Protein AF-0000000066203183 (afdb_homodimer)

Sequence (314 aa):
MSENEQAAKAEAPIFHVVKLYLKDLSFESPNAPESFSVESEPKAEFNLDTKATQKDDDHYEVSLEVNVKVASGDGKILFMAEVSYGGLFMVKNVPSEHIPMVLGIDCPNILFPYVRQVISSVVLEGGYKPMVLDPINFAALFHHAQQQKAAQQGEKAMSENEQAAKAEAPIFHVVKLYLKDLSFESPNAPESFSVESEPKAEFNLDTKATQKDDDHYEVSLEVNVKVASGDGKILFMAEVSYGGLFMVKNVPSEHIPMVLGIDCPNILFPYVRQVISSVVLEGGYKPMVLDPINFAALFHHAQQQKAAQQGEKA

Structure (mmCIF, N/CA/C/O backbone):
data_AF-0000000066203183-model_v1
#
loop_
_entity.id
_entity.type
_entity.pdbx_description
1 polymer 'Protein-export protein SecB'
#
loop_
_atom_site.group_PDB
_atom_site.id
_atom_site.type_symbol
_atom_site.label_atom_id
_atom_site.label_alt_id
_atom_site.label_comp_id
_atom_site.label_asym_id
_atom_site.label_entity_id
_atom_site.label_seq_id
_atom_site.pdbx_PDB_ins_code
_atom_site.Cartn_x
_atom_site.Cartn_y
_atom_site.Cartn_z
_atom_site.occupancy
_atom_site.B_iso_or_equiv
_atom_site.auth_seq_id
_atom_site.auth_comp_id
_atom_site.auth_asym_id
_atom_site.auth_atom_id
_atom_site.pdbx_PDB_model_num
ATOM 1 N N . MET A 1 1 ? 12.18 -66.188 -16.812 1 33.44 1 MET A N 1
ATOM 2 C CA . MET A 1 1 ? 12.445 -64.938 -17.438 1 33.44 1 MET A CA 1
ATOM 3 C C . MET A 1 1 ? 11.367 -63.906 -17.062 1 33.44 1 MET A C 1
ATOM 5 O O . MET A 1 1 ? 10.547 -63.531 -17.906 1 33.44 1 MET A O 1
ATOM 9 N N . SER A 1 2 ? 10.633 -63.969 -15.922 1 39.12 2 SER A N 1
ATOM 10 C CA . SER A 1 2 ? 9.617 -63.094 -15.328 1 39.12 2 SER A CA 1
ATOM 11 C C . SER A 1 2 ? 10.047 -61.656 -15.32 1 39.12 2 SER A C 1
ATOM 13 O O . SER A 1 2 ? 11.078 -61.312 -14.734 1 39.12 2 SER A O 1
ATOM 15 N N . GLU A 1 3 ? 10.055 -60.906 -16.484 1 37.88 3 GLU A N 1
ATOM 16 C CA . GLU A 1 3 ? 10.219 -59.469 -16.703 1 37.88 3 GLU A CA 1
ATOM 17 C C . GLU A 1 3 ? 9.531 -58.656 -15.594 1 37.88 3 GLU A C 1
ATOM 19 O O . GLU A 1 3 ? 8.312 -58.75 -15.422 1 37.88 3 GLU A O 1
ATOM 24 N N . ASN A 1 4 ? 10.156 -58.594 -14.336 1 39.03 4 ASN A N 1
ATOM 25 C CA . ASN A 1 4 ? 9.883 -57.594 -13.289 1 39.03 4 ASN A CA 1
ATOM 26 C C . ASN A 1 4 ? 9.422 -56.281 -13.883 1 39.03 4 ASN A C 1
ATOM 28 O O . ASN A 1 4 ? 10.195 -55.562 -14.539 1 39.03 4 ASN A O 1
ATOM 32 N N . GLU A 1 5 ? 8.227 -56.156 -14.531 1 40.47 5 GLU A N 1
ATOM 33 C CA . GLU A 1 5 ? 7.559 -54.875 -14.812 1 40.47 5 GLU A CA 1
ATOM 34 C C . GLU A 1 5 ? 7.891 -53.844 -13.75 1 40.47 5 GLU A C 1
ATOM 36 O O . GLU A 1 5 ? 7.355 -53.875 -12.641 1 40.47 5 GLU A O 1
ATOM 41 N N . GLN A 1 6 ? 9.156 -53.625 -13.359 1 42.44 6 GLN A N 1
ATOM 42 C CA . GLN A 1 6 ? 9.531 -52.406 -12.648 1 42.44 6 GLN A CA 1
ATOM 43 C C . GLN A 1 6 ? 8.609 -51.25 -13.008 1 42.44 6 GLN A C 1
ATOM 45 O O . GLN A 1 6 ? 8.766 -50.594 -14.047 1 42.44 6 GLN A O 1
ATOM 50 N N . ALA A 1 7 ? 7.355 -51.406 -12.906 1 44.78 7 ALA A N 1
ATOM 51 C CA . ALA A 1 7 ? 6.434 -50.281 -12.953 1 44.78 7 ALA A CA 1
ATOM 52 C C . ALA A 1 7 ? 7.113 -49 -12.477 1 44.78 7 ALA A C 1
ATOM 54 O O . ALA A 1 7 ? 7.605 -48.938 -11.352 1 44.78 7 ALA A O 1
ATOM 55 N N . ALA A 1 8 ? 7.809 -48.25 -13.133 1 48.69 8 ALA A N 1
ATOM 56 C CA . ALA A 1 8 ? 8.281 -46.906 -12.867 1 48.69 8 ALA A CA 1
ATOM 57 C C . ALA A 1 8 ? 7.371 -46.188 -11.859 1 48.69 8 ALA A C 1
ATOM 59 O O . ALA A 1 8 ? 6.211 -45.906 -12.164 1 48.69 8 ALA A O 1
ATOM 60 N N . LYS A 1 9 ? 7.258 -46.438 -10.602 1 51.28 9 LYS A N 1
ATOM 61 C CA . LYS A 1 9 ? 6.496 -45.844 -9.516 1 51.28 9 LYS A CA 1
ATOM 62 C C . LYS A 1 9 ? 6.336 -44.344 -9.719 1 51.28 9 LYS A C 1
ATOM 64 O O . LYS A 1 9 ? 7.316 -43.594 -9.688 1 51.28 9 LYS A O 1
ATOM 69 N N . ALA A 1 10 ? 5.387 -43.906 -10.422 1 63.28 10 ALA A N 1
ATOM 70 C CA . ALA A 1 10 ? 5.07 -42.5 -10.664 1 63.28 10 ALA A CA 1
ATOM 71 C C . ALA A 1 10 ? 5.215 -41.688 -9.391 1 63.28 10 ALA A C 1
ATOM 73 O O . ALA A 1 10 ? 4.668 -42.031 -8.344 1 63.28 10 ALA A O 1
ATOM 74 N N . GLU A 1 11 ? 6.391 -41.031 -9.125 1 81.25 11 GLU A N 1
ATOM 75 C CA . GLU A 1 11 ? 6.582 -40.156 -7.965 1 81.25 11 GLU A CA 1
ATOM 76 C C . GLU A 1 11 ? 5.359 -39.281 -7.73 1 81.25 11 GLU A C 1
ATOM 78 O O . GLU A 1 11 ? 4.691 -38.875 -8.688 1 81.25 11 GLU A O 1
ATOM 83 N N . ALA A 1 12 ? 4.84 -39.281 -6.551 1 91.19 12 ALA A N 1
ATOM 84 C CA . ALA A 1 12 ? 3.693 -38.469 -6.137 1 91.19 12 ALA A CA 1
ATOM 85 C C . ALA A 1 12 ? 3.895 -37 -6.488 1 91.19 12 ALA A C 1
ATOM 87 O O . ALA A 1 12 ? 5 -36.469 -6.355 1 91.19 12 ALA A O 1
ATOM 88 N N . PRO A 1 13 ? 2.842 -36.438 -7.098 1 94.12 13 PRO A N 1
ATOM 89 C CA . PRO A 1 13 ? 2.936 -35 -7.395 1 94.12 13 PRO A CA 1
ATOM 90 C C . PRO A 1 13 ? 3.285 -34.156 -6.164 1 94.12 13 PRO A C 1
ATOM 92 O O . PRO A 1 13 ? 2.842 -34.469 -5.059 1 94.12 13 PRO A O 1
ATOM 95 N N . ILE A 1 14 ? 4.172 -33.219 -6.383 1 95.88 14 ILE A N 1
ATOM 96 C CA . ILE A 1 14 ? 4.582 -32.312 -5.324 1 95.88 14 ILE A CA 1
ATOM 97 C C . ILE A 1 14 ? 4.184 -30.875 -5.691 1 95.88 14 ILE A C 1
ATOM 99 O O . ILE A 1 14 ? 4.449 -30.406 -6.805 1 95.88 14 ILE A O 1
ATOM 103 N N . PHE A 1 15 ? 3.447 -30.203 -4.82 1 97.38 15 PHE A N 1
ATOM 104 C CA . PHE A 1 15 ? 3.068 -28.797 -4.93 1 97.38 15 PHE A CA 1
ATOM 105 C C . PHE A 1 15 ? 3.381 -28.062 -3.639 1 97.38 15 PHE A C 1
ATOM 107 O O . PHE A 1 15 ? 2.793 -28.344 -2.592 1 97.38 15 PHE A O 1
ATOM 114 N N . HIS A 1 16 ? 4.355 -27.125 -3.721 1 97.56 16 HIS A N 1
ATOM 115 C CA . HIS A 1 16 ? 4.82 -26.438 -2.527 1 97.56 16 HIS A CA 1
ATOM 116 C C . HIS A 1 16 ? 4.938 -24.938 -2.775 1 97.56 16 HIS A C 1
ATOM 118 O O . HIS A 1 16 ? 5.426 -24.516 -3.826 1 97.56 16 HIS A O 1
ATOM 124 N N . VAL A 1 17 ? 4.453 -24.141 -1.796 1 98.44 17 VAL A N 1
ATOM 125 C CA . VAL A 1 17 ? 4.664 -22.688 -1.827 1 98.44 17 VAL A CA 1
ATOM 126 C C . VAL A 1 17 ? 6.07 -22.359 -1.335 1 98.44 17 VAL A C 1
ATOM 128 O O . VAL A 1 17 ? 6.406 -22.625 -0.177 1 98.44 17 VAL A O 1
ATOM 131 N N . VAL A 1 18 ? 6.844 -21.828 -2.162 1 97.88 18 VAL A N 1
ATOM 132 C CA . VAL A 1 18 ? 8.219 -21.5 -1.809 1 97.88 18 VAL A CA 1
ATOM 133 C C . VAL A 1 18 ? 8.266 -20.141 -1.104 1 97.88 18 VAL A C 1
ATOM 135 O O . VAL A 1 18 ? 8.906 -20 -0.061 1 97.88 18 VAL A O 1
ATOM 138 N N . LYS A 1 19 ? 7.598 -19.172 -1.704 1 98 19 LYS A N 1
ATOM 139 C CA . LYS A 1 19 ? 7.57 -17.844 -1.128 1 98 19 LYS A CA 1
ATOM 140 C C . LYS A 1 19 ? 6.379 -17.047 -1.647 1 98 19 LYS A C 1
ATOM 142 O O . LYS A 1 19 ? 5.973 -17.203 -2.803 1 98 19 LYS A O 1
ATOM 147 N N . LEU A 1 20 ? 5.773 -16.281 -0.826 1 98.69 20 LEU A N 1
ATOM 148 C CA . LEU A 1 20 ? 4.723 -15.328 -1.168 1 98.69 20 LEU A CA 1
ATOM 149 C C . LEU A 1 20 ? 5.176 -13.906 -0.877 1 98.69 20 LEU A C 1
ATOM 151 O O . LEU A 1 20 ? 5.836 -13.648 0.132 1 98.69 20 LEU A O 1
ATOM 155 N N . TYR A 1 21 ? 4.859 -12.961 -1.81 1 98.69 21 TYR A N 1
ATOM 156 C CA . TYR A 1 21 ? 5.352 -11.609 -1.598 1 98.69 21 TYR A CA 1
ATOM 157 C C . TYR A 1 21 ? 4.555 -10.602 -2.416 1 98.69 21 TYR A C 1
ATOM 159 O O . TYR A 1 21 ? 4.027 -10.938 -3.479 1 98.69 21 TYR A O 1
ATOM 167 N N . LEU A 1 22 ? 4.477 -9.398 -1.902 1 98.81 22 LEU A N 1
ATOM 168 C CA . LEU A 1 22 ? 3.902 -8.258 -2.605 1 98.81 22 LEU A CA 1
ATOM 169 C C . LEU A 1 22 ? 4.859 -7.734 -3.672 1 98.81 22 LEU A C 1
ATOM 171 O O . LEU A 1 22 ? 6.012 -7.414 -3.371 1 98.81 22 LEU A O 1
ATOM 175 N N . LYS A 1 23 ? 4.422 -7.668 -4.902 1 98.56 23 LYS A N 1
ATOM 176 C CA . LYS A 1 23 ? 5.277 -7.215 -6 1 98.56 23 LYS A CA 1
ATOM 177 C C . LYS A 1 23 ? 5.031 -5.742 -6.312 1 98.56 23 LYS A C 1
ATOM 179 O O . LYS A 1 23 ? 5.945 -5.031 -6.734 1 98.56 23 LYS A O 1
ATOM 184 N N . ASP A 1 24 ? 3.787 -5.328 -6.238 1 98.75 24 ASP A N 1
ATOM 185 C CA . ASP A 1 24 ? 3.348 -3.977 -6.574 1 98.75 24 ASP A CA 1
ATOM 186 C C . ASP A 1 24 ? 2.096 -3.596 -5.785 1 98.75 24 ASP A C 1
ATOM 188 O O . ASP A 1 24 ? 1.185 -4.41 -5.625 1 98.75 24 ASP A O 1
ATOM 192 N N . LEU A 1 25 ? 2.043 -2.414 -5.277 1 98.88 25 LEU A N 1
ATOM 193 C CA . LEU A 1 25 ? 0.88 -1.879 -4.578 1 98.88 25 LEU A CA 1
ATOM 194 C C . LEU A 1 25 ? 0.706 -0.393 -4.875 1 98.88 25 LEU A C 1
ATOM 196 O O . LEU A 1 25 ? 1.666 0.376 -4.801 1 98.88 25 LEU A O 1
ATOM 200 N N . SER A 1 26 ? -0.428 -0.049 -5.297 1 98.81 26 SER A N 1
ATOM 201 C CA . SER A 1 26 ? -0.788 1.352 -5.492 1 98.81 26 SER A CA 1
ATOM 202 C C . SER A 1 26 ? -2.139 1.669 -4.855 1 98.81 26 SER A C 1
ATOM 204 O O . SER A 1 26 ? -3.121 0.961 -5.086 1 98.81 26 SER A O 1
ATOM 206 N N . PHE A 1 27 ? -2.244 2.629 -4.062 1 98.88 27 PHE A N 1
ATOM 207 C CA . PHE A 1 27 ? -3.473 3.193 -3.514 1 98.88 27 PHE A CA 1
ATOM 208 C C . PHE A 1 27 ? -3.51 4.703 -3.711 1 98.88 27 PHE A C 1
ATOM 210 O O . PHE A 1 27 ? -2.518 5.391 -3.465 1 98.88 27 PHE A O 1
ATOM 217 N N . GLU A 1 28 ? -4.594 5.16 -4.141 1 98.75 28 GLU A N 1
ATOM 218 C CA . GLU A 1 28 ? -4.777 6.594 -4.336 1 98.75 28 GLU A CA 1
ATOM 219 C C . GLU A 1 28 ? -6.172 7.039 -3.908 1 98.75 28 GLU A C 1
ATOM 221 O O . GLU A 1 28 ? -7.172 6.434 -4.301 1 98.75 28 GLU A O 1
ATOM 226 N N . SER A 1 29 ? -6.25 7.98 -3.107 1 97.94 29 SER A N 1
ATOM 227 C CA . SER A 1 29 ? -7.473 8.703 -2.77 1 97.94 29 SER A CA 1
ATOM 228 C C . SER A 1 29 ? -7.363 10.18 -3.156 1 97.94 29 SER A C 1
ATOM 230 O O . SER A 1 29 ? -7.203 11.039 -2.291 1 97.94 29 SER A O 1
ATOM 232 N N . PRO A 1 30 ? -7.559 10.453 -4.367 1 97.06 30 PRO A N 1
ATOM 233 C CA . PRO A 1 30 ? -7.219 11.766 -4.922 1 97.06 30 PRO A CA 1
ATOM 234 C C . PRO A 1 30 ? -8.086 12.891 -4.355 1 97.06 30 PRO A C 1
ATOM 236 O O . PRO A 1 30 ? -7.695 14.055 -4.398 1 97.06 30 PRO A O 1
ATOM 239 N N . ASN A 1 31 ? -9.227 12.602 -3.812 1 95.88 31 ASN A N 1
ATOM 240 C CA . ASN A 1 31 ? -10.164 13.633 -3.375 1 95.88 31 ASN A CA 1
ATOM 241 C C . ASN A 1 31 ? -10.305 13.656 -1.855 1 95.88 31 ASN A C 1
ATOM 243 O O . ASN A 1 31 ? -11.25 14.242 -1.324 1 95.88 31 ASN A O 1
ATOM 247 N N . ALA A 1 32 ? -9.5 12.891 -1.224 1 95.62 32 ALA A N 1
ATOM 248 C CA . ALA A 1 32 ? -9.492 12.969 0.235 1 95.62 32 ALA A CA 1
ATOM 249 C C . ALA A 1 32 ? -8.953 14.312 0.708 1 95.62 32 ALA A C 1
ATOM 251 O O . ALA A 1 32 ? -8.016 14.859 0.112 1 95.62 32 ALA A O 1
ATOM 252 N N . PRO A 1 33 ? -9.453 14.992 1.697 1 95.69 33 PRO A N 1
ATOM 253 C CA . PRO A 1 33 ? -10.461 14.484 2.629 1 95.69 33 PRO A CA 1
ATOM 254 C C . PRO A 1 33 ? -11.891 14.805 2.189 1 95.69 33 PRO A C 1
ATOM 256 O O . PRO A 1 33 ? -12.852 14.391 2.846 1 95.69 33 PRO A O 1
ATOM 259 N N . GLU A 1 34 ? -12.07 15.477 1.084 1 93.25 34 GLU A N 1
ATOM 260 C CA . GLU A 1 34 ? -13.406 15.852 0.63 1 93.25 34 GLU A CA 1
ATOM 261 C C . GLU A 1 34 ? -14.242 14.617 0.302 1 93.25 34 GLU A C 1
ATOM 263 O O . GLU A 1 34 ? -15.469 14.641 0.427 1 93.25 34 GLU A O 1
ATOM 268 N N . SER A 1 35 ? -13.648 13.555 -0.038 1 93.5 35 SER A N 1
ATOM 269 C CA . SER A 1 35 ? -14.32 12.336 -0.47 1 93.5 35 SER A CA 1
ATOM 270 C C . SER A 1 35 ? -14.977 11.625 0.706 1 93.5 35 SER A C 1
ATOM 272 O O . SER A 1 35 ? -15.797 10.719 0.512 1 93.5 35 SER A O 1
ATOM 274 N N . PHE A 1 36 ? -14.664 11.977 1.902 1 92.56 36 PHE A N 1
ATOM 275 C CA . PHE A 1 36 ? -15.219 11.305 3.072 1 92.56 36 PHE A CA 1
ATOM 276 C C . PHE A 1 36 ? -16.656 11.742 3.312 1 92.56 36 PHE A C 1
ATOM 278 O O . PHE A 1 36 ? -17.391 11.094 4.051 1 92.56 36 PHE A O 1
ATOM 285 N N . SER A 1 37 ? -17.078 12.836 2.822 1 84.5 37 SER A N 1
ATOM 286 C CA . SER A 1 37 ? -18.406 13.383 3.047 1 84.5 37 SER A CA 1
ATOM 287 C C . SER A 1 37 ? -19.359 13.016 1.907 1 84.5 37 SER A C 1
ATOM 289 O O . SER A 1 37 ? -20.453 13.555 1.81 1 84.5 37 SER A O 1
ATOM 291 N N . VAL A 1 38 ? -19.031 12.148 1.03 1 72.94 38 VAL A N 1
ATOM 292 C CA . VAL A 1 38 ? -19.875 11.836 -0.121 1 72.94 38 VAL A CA 1
ATOM 293 C C . VAL A 1 38 ? -21.047 10.961 0.319 1 72.94 38 VAL A C 1
ATOM 295 O O . VAL A 1 38 ? -20.859 10 1.068 1 72.94 38 VAL A O 1
ATOM 298 N N . GLU A 1 39 ? -22.188 11.359 -0.062 1 70.75 39 GLU A N 1
ATOM 299 C CA . GLU A 1 39 ? -23.438 10.781 0.411 1 70.75 39 GLU A CA 1
ATOM 300 C C . GLU A 1 39 ? -23.969 9.734 -0.565 1 70.75 39 GLU A C 1
ATOM 302 O O . GLU A 1 39 ? -24.828 8.922 -0.21 1 70.75 39 GLU A O 1
ATOM 307 N N . SER A 1 40 ? -23.438 9.695 -1.703 1 77.5 40 SER A N 1
ATOM 308 C CA . SER A 1 40 ? -24.016 8.766 -2.672 1 77.5 40 SER A CA 1
ATOM 309 C C . SER A 1 40 ? -23.391 7.379 -2.549 1 77.5 40 SER A C 1
ATOM 311 O O . SER A 1 40 ? -22.281 7.234 -2.051 1 77.5 40 SER A O 1
ATOM 313 N N . GLU A 1 41 ? -24.172 6.449 -2.871 1 85.94 41 GLU A N 1
ATOM 314 C CA . GLU A 1 41 ? -23.688 5.074 -2.834 1 85.94 41 GLU A CA 1
ATOM 315 C C . GLU A 1 41 ? -22.531 4.867 -3.807 1 85.94 41 GLU A C 1
ATOM 317 O O . GLU A 1 41 ? -22.672 5.121 -5.004 1 85.94 41 GLU A O 1
ATOM 322 N N . PRO A 1 42 ? -21.453 4.504 -3.402 1 89.69 42 PRO A N 1
ATOM 323 C CA . PRO A 1 42 ? -20.297 4.344 -4.289 1 89.69 42 PRO A CA 1
ATOM 324 C C . PRO A 1 42 ? -20.438 3.141 -5.219 1 89.69 42 PRO A C 1
ATOM 326 O O . PRO A 1 42 ? -21.188 2.205 -4.922 1 89.69 42 PRO A O 1
ATOM 329 N N . LYS A 1 43 ? -19.859 3.262 -6.352 1 93.25 43 LYS A N 1
ATOM 330 C CA . LYS A 1 43 ? -19.75 2.178 -7.324 1 93.25 43 LYS A CA 1
ATOM 331 C C . LYS A 1 43 ? -18.297 1.687 -7.438 1 93.25 43 LYS A C 1
ATOM 333 O O . LYS A 1 43 ? -17.375 2.49 -7.535 1 93.25 43 LYS A O 1
ATOM 338 N N . ALA A 1 44 ? -18.203 0.379 -7.453 1 94.81 44 ALA A N 1
ATOM 339 C CA . ALA A 1 44 ? -16.875 -0.214 -7.527 1 94.81 44 ALA A CA 1
ATOM 340 C C . ALA A 1 44 ? -16.656 -0.902 -8.867 1 94.81 44 ALA A C 1
ATOM 342 O O . ALA A 1 44 ? -17.562 -1.555 -9.398 1 94.81 44 ALA A O 1
ATOM 343 N N . GLU A 1 45 ? -15.508 -0.643 -9.469 1 96.69 45 GLU A N 1
ATOM 344 C CA . GLU A 1 45 ? -15.008 -1.389 -10.617 1 96.69 45 GLU A CA 1
ATOM 345 C C . GLU A 1 45 ? -13.859 -2.309 -10.219 1 96.69 45 GLU A C 1
ATOM 347 O O . GLU A 1 45 ? -12.977 -1.911 -9.461 1 96.69 45 GLU A O 1
ATOM 352 N N . PHE A 1 46 ? -13.945 -3.52 -10.781 1 96.5 46 PHE A N 1
ATOM 353 C CA . PHE A 1 46 ? -12.977 -4.539 -10.391 1 96.5 46 PHE A CA 1
ATOM 354 C C . PHE A 1 46 ? -12.391 -5.23 -11.609 1 96.5 46 PHE A C 1
ATOM 356 O O . PHE A 1 46 ? -13.117 -5.539 -12.562 1 96.5 46 PHE A O 1
ATOM 363 N N . ASN A 1 47 ? -11.086 -5.336 -11.625 1 97.62 47 ASN A N 1
ATOM 364 C CA . ASN A 1 47 ? -10.383 -6.105 -12.648 1 97.62 47 ASN A CA 1
ATOM 365 C C . ASN A 1 47 ? -9.359 -7.055 -12.031 1 97.62 47 ASN A C 1
ATOM 367 O O . ASN A 1 47 ? -8.75 -6.738 -11.016 1 97.62 47 ASN A O 1
ATOM 371 N N . LEU A 1 48 ? -9.164 -8.164 -12.672 1 97 48 LEU A N 1
ATOM 372 C CA . LEU A 1 48 ? -8.242 -9.195 -12.203 1 97 48 LEU A CA 1
ATOM 373 C C . LEU A 1 48 ? -7.438 -9.773 -13.367 1 97 48 LEU A C 1
ATOM 375 O O . LEU A 1 48 ? -7.969 -9.953 -14.461 1 97 48 LEU A O 1
ATOM 379 N N . ASP A 1 49 ? -6.242 -10.07 -13.086 1 96.88 49 ASP A N 1
ATOM 380 C CA . ASP A 1 49 ? -5.359 -10.703 -14.062 1 96.88 49 ASP A CA 1
ATOM 381 C C . ASP A 1 49 ? -4.379 -11.656 -13.367 1 96.88 49 ASP A C 1
ATOM 383 O O . ASP A 1 49 ? -3.961 -11.406 -12.234 1 96.88 49 ASP A O 1
ATOM 387 N N . THR A 1 50 ? -4.059 -12.703 -14.016 1 97.31 50 THR A N 1
ATOM 388 C CA . THR A 1 50 ? -3.094 -13.672 -13.508 1 97.31 50 THR A CA 1
ATOM 389 C C . THR A 1 50 ? -1.969 -13.898 -14.516 1 97.31 50 THR A C 1
ATOM 391 O O . THR A 1 50 ? -2.217 -13.992 -15.719 1 97.31 50 THR A O 1
ATOM 394 N N . LYS A 1 51 ? -0.789 -13.938 -14.016 1 97.38 51 LYS A N 1
ATOM 395 C CA . LYS A 1 51 ? 0.38 -14.211 -14.852 1 97.38 51 LYS A CA 1
ATOM 396 C C . LYS A 1 51 ? 1.227 -15.336 -14.258 1 97.38 51 LYS A C 1
ATOM 398 O O . LYS A 1 51 ? 1.409 -15.406 -13.039 1 97.38 51 LYS A O 1
ATOM 403 N N . ALA A 1 52 ? 1.667 -16.172 -15.117 1 97.75 52 ALA A N 1
ATOM 404 C CA . ALA A 1 52 ? 2.541 -17.266 -14.703 1 97.75 52 ALA A CA 1
ATOM 405 C C . ALA A 1 52 ? 3.816 -17.297 -15.547 1 97.75 52 ALA A C 1
ATOM 407 O O . ALA A 1 52 ? 3.773 -17.078 -16.766 1 97.75 52 ALA A O 1
ATOM 408 N N . THR A 1 53 ? 4.91 -17.453 -14.859 1 97.38 53 THR A N 1
ATOM 409 C CA . THR A 1 53 ? 6.199 -17.562 -15.531 1 97.38 53 THR A CA 1
ATOM 410 C C . THR A 1 53 ? 7.012 -18.734 -14.984 1 97.38 53 THR A C 1
ATOM 412 O O . THR A 1 53 ? 7.152 -18.875 -13.766 1 97.38 53 THR A O 1
ATOM 415 N N . GLN A 1 54 ? 7.527 -19.5 -15.883 1 97.62 54 GLN A N 1
ATOM 416 C CA . GLN A 1 54 ? 8.398 -20.594 -15.453 1 97.62 54 GLN A CA 1
ATOM 417 C C . GLN A 1 54 ? 9.797 -20.078 -15.117 1 97.62 54 GLN A C 1
ATOM 419 O O . GLN A 1 54 ? 10.406 -19.359 -15.906 1 97.62 54 GLN A O 1
ATOM 424 N N . LYS A 1 55 ? 10.258 -20.406 -13.953 1 96.81 55 LYS A N 1
ATOM 425 C CA . LYS A 1 55 ? 11.578 -19.953 -13.508 1 96.81 55 LYS A CA 1
ATOM 426 C C . LYS A 1 55 ? 12.641 -21.031 -13.773 1 96.81 55 LYS A C 1
ATOM 428 O O . LYS A 1 55 ? 13.766 -20.703 -14.141 1 96.81 55 LYS A O 1
ATOM 433 N N . ASP A 1 56 ? 12.359 -22.25 -13.609 1 95.94 56 ASP A N 1
ATOM 434 C CA . ASP A 1 56 ? 13.172 -23.422 -13.945 1 95.94 56 ASP A CA 1
ATOM 435 C C . ASP A 1 56 ? 12.312 -24.672 -14.094 1 95.94 56 ASP A C 1
ATOM 437 O O . ASP A 1 56 ? 11.102 -24.578 -14.305 1 95.94 56 ASP A O 1
ATOM 441 N N . ASP A 1 57 ? 12.781 -25.859 -14.062 1 94.94 57 ASP A N 1
ATOM 442 C CA . ASP A 1 57 ? 12.055 -27.078 -14.414 1 94.94 57 ASP A CA 1
ATOM 443 C C . ASP A 1 57 ? 10.914 -27.328 -13.43 1 94.94 57 ASP A C 1
ATOM 445 O O . ASP A 1 57 ? 9.867 -27.844 -13.812 1 94.94 57 ASP A O 1
ATOM 449 N N . ASP A 1 58 ? 11.148 -26.875 -12.18 1 96.19 58 ASP A N 1
ATOM 450 C CA . ASP A 1 58 ? 10.172 -27.25 -11.164 1 96.19 58 ASP A CA 1
ATOM 451 C C . ASP A 1 58 ? 9.609 -26.016 -10.461 1 96.19 58 ASP A C 1
ATOM 453 O O . ASP A 1 58 ? 8.828 -26.141 -9.516 1 96.19 58 ASP A O 1
ATOM 457 N N . HIS A 1 59 ? 10.023 -24.828 -10.938 1 97.94 59 HIS A N 1
ATOM 458 C CA . HIS A 1 59 ? 9.602 -23.625 -10.227 1 97.94 59 HIS A CA 1
ATOM 459 C C . HIS A 1 59 ? 8.891 -22.656 -11.156 1 97.94 59 HIS A C 1
ATOM 461 O O . HIS A 1 59 ? 9.305 -22.469 -12.305 1 97.94 59 HIS A O 1
ATOM 467 N N . TYR A 1 60 ? 7.762 -22.141 -10.617 1 98.56 60 TYR A N 1
ATOM 468 C CA . TYR A 1 60 ? 6.949 -21.172 -11.336 1 98.56 60 TYR A CA 1
ATOM 469 C C . TYR A 1 60 ? 6.641 -19.969 -10.461 1 98.56 60 TYR A C 1
ATOM 471 O O . TYR A 1 60 ? 6.375 -20.109 -9.266 1 98.56 60 TYR A O 1
ATOM 479 N N . GLU A 1 61 ? 6.738 -18.812 -11.094 1 98.75 61 GLU A N 1
ATOM 480 C CA . GLU A 1 61 ? 6.168 -17.641 -10.438 1 98.75 61 GLU A CA 1
ATOM 481 C C . GLU A 1 61 ? 4.766 -17.344 -10.953 1 98.75 61 GLU A C 1
ATOM 483 O O . GLU A 1 61 ? 4.539 -17.312 -12.164 1 98.75 61 GLU A O 1
ATOM 488 N N . VAL A 1 62 ? 3.852 -17.203 -10.078 1 98.81 62 VAL A N 1
ATOM 489 C CA . VAL A 1 62 ? 2.492 -16.781 -10.398 1 98.81 62 VAL A CA 1
ATOM 490 C C . VAL A 1 62 ? 2.18 -15.469 -9.695 1 98.81 62 VAL A C 1
ATOM 492 O O . VAL A 1 62 ? 2.498 -15.297 -8.523 1 98.81 62 VAL A O 1
ATOM 495 N N . SER A 1 63 ? 1.691 -14.523 -10.398 1 98.81 63 SER A N 1
ATOM 496 C CA . SER A 1 63 ? 1.262 -13.258 -9.82 1 98.81 63 SER A CA 1
ATOM 497 C C . SER A 1 63 ? -0.223 -13.008 -10.07 1 98.81 63 SER A C 1
ATOM 499 O O . SER A 1 63 ? -0.731 -13.289 -11.156 1 98.81 63 SER A O 1
ATOM 501 N N . LEU A 1 64 ? -0.872 -12.648 -9.102 1 98.81 64 LEU A N 1
ATOM 502 C CA . LEU A 1 64 ? -2.268 -12.227 -9.164 1 98.81 64 LEU A CA 1
ATOM 503 C C . LEU A 1 64 ? -2.387 -10.711 -9.047 1 98.81 64 LEU A C 1
ATOM 505 O O . LEU A 1 64 ? -1.913 -10.117 -8.078 1 98.81 64 LEU A O 1
ATOM 509 N N . GLU A 1 65 ? -2.973 -10.109 -10.031 1 98.75 65 GLU A N 1
ATOM 510 C CA . GLU A 1 65 ? -3.131 -8.656 -10.07 1 98.75 65 GLU A CA 1
ATOM 511 C C . GLU A 1 65 ? -4.602 -8.258 -9.961 1 98.75 65 GLU A C 1
ATOM 513 O O . GLU A 1 65 ? -5.438 -8.727 -10.734 1 98.75 65 GLU A O 1
ATOM 518 N N . VAL A 1 66 ? -4.879 -7.43 -9.016 1 98.62 66 VAL A N 1
ATOM 519 C CA . VAL A 1 66 ? -6.246 -6.961 -8.805 1 98.62 66 VAL A CA 1
ATOM 520 C C . VAL A 1 66 ? -6.273 -5.434 -8.812 1 98.62 66 VAL A C 1
ATOM 522 O O . VAL A 1 66 ? -5.418 -4.789 -8.203 1 98.62 66 VAL A O 1
ATOM 525 N N . ASN A 1 67 ? -7.188 -4.898 -9.531 1 98.62 67 ASN A N 1
ATOM 526 C CA . ASN A 1 67 ? -7.422 -3.459 -9.578 1 98.62 67 ASN A CA 1
ATOM 527 C C . ASN A 1 67 ? -8.844 -3.109 -9.148 1 98.62 67 ASN A C 1
ATOM 529 O O . ASN A 1 67 ? -9.805 -3.707 -9.625 1 98.62 67 ASN A O 1
ATOM 533 N N . VAL A 1 68 ? -8.953 -2.188 -8.289 1 98.19 68 VAL A N 1
ATOM 534 C CA . VAL A 1 68 ? -10.25 -1.715 -7.805 1 98.19 68 VAL A CA 1
ATOM 535 C C . VAL A 1 68 ? -10.32 -0.195 -7.926 1 98.19 68 VAL A C 1
ATOM 537 O O . VAL A 1 68 ? -9.375 0.511 -7.57 1 98.19 68 VAL A O 1
ATOM 540 N N . LYS A 1 69 ? -11.352 0.229 -8.453 1 98 69 LYS A N 1
ATOM 541 C CA . LYS A 1 69 ? -11.656 1.655 -8.523 1 98 69 LYS A CA 1
ATOM 542 C C . LYS A 1 69 ? -13.047 1.947 -7.965 1 98 69 LYS A C 1
ATOM 544 O O . LYS A 1 69 ? -14.023 1.336 -8.391 1 98 69 LYS A O 1
ATOM 549 N N . VAL A 1 70 ? -13.148 2.795 -7.031 1 96.81 70 VAL A N 1
ATOM 550 C CA . VAL A 1 70 ? -14.43 3.133 -6.418 1 96.81 70 VAL A CA 1
ATOM 551 C C . VAL A 1 70 ? -14.727 4.617 -6.625 1 96.81 70 VAL A C 1
ATOM 553 O O . VAL A 1 70 ? -13.898 5.473 -6.32 1 96.81 70 VAL A O 1
ATOM 556 N N . ALA A 1 71 ? -15.875 4.855 -7.117 1 95.5 71 ALA A N 1
ATOM 557 C CA . ALA A 1 71 ? -16.312 6.227 -7.371 1 95.5 71 ALA A CA 1
ATOM 558 C C . ALA A 1 71 ? -17.688 6.48 -6.781 1 95.5 71 ALA A C 1
ATOM 560 O O . ALA A 1 71 ? -18.484 5.551 -6.621 1 95.5 71 ALA A O 1
ATOM 561 N N . SER A 1 72 ? -17.922 7.73 -6.438 1 92.88 72 SER A N 1
ATOM 562 C CA . SER A 1 72 ? -19.25 8.133 -5.98 1 92.88 72 SER A CA 1
ATOM 563 C C . SER A 1 72 ? -20.25 8.164 -7.137 1 92.88 72 SER A C 1
ATOM 565 O O . SER A 1 72 ? -19.859 8.016 -8.297 1 92.88 72 SER A O 1
ATOM 567 N N . GLY A 1 73 ? -21.516 8.328 -6.711 1 88.25 73 GLY A N 1
ATOM 568 C CA . GLY A 1 73 ? -22.578 8.383 -7.703 1 88.25 73 GLY A CA 1
ATOM 569 C C . GLY A 1 73 ? -22.391 9.5 -8.711 1 88.25 73 GLY A C 1
ATOM 570 O O . GLY A 1 73 ? -22.797 9.383 -9.867 1 88.25 73 GLY A O 1
ATOM 571 N N . ASP A 1 74 ? -21.703 10.586 -8.336 1 87.88 74 ASP A N 1
ATOM 572 C CA . ASP A 1 74 ? -21.484 11.742 -9.203 1 87.88 74 ASP A CA 1
ATOM 573 C C . ASP A 1 74 ? -20.203 11.609 -10 1 87.88 74 ASP A C 1
ATOM 575 O O . ASP A 1 74 ? -19.797 12.531 -10.711 1 87.88 74 ASP A O 1
ATOM 579 N N . GLY A 1 75 ? -19.484 10.469 -9.812 1 89.69 75 GLY A N 1
ATOM 580 C CA . GLY A 1 75 ? -18.328 10.156 -10.641 1 89.69 75 GLY A CA 1
ATOM 581 C C . GLY A 1 75 ? -17.016 10.539 -10 1 89.69 75 GLY A C 1
ATOM 582 O O . GLY A 1 75 ? -15.945 10.344 -10.594 1 89.69 75 GLY A O 1
ATOM 583 N N . LYS A 1 76 ? -17.078 11.062 -8.859 1 92.62 76 LYS A N 1
ATOM 584 C CA . LYS A 1 76 ? -15.844 11.406 -8.164 1 92.62 76 LYS A CA 1
ATOM 585 C C . LYS A 1 76 ? -15.156 10.164 -7.621 1 92.62 76 LYS A C 1
ATOM 587 O O . LYS A 1 76 ? -15.781 9.336 -6.961 1 92.62 76 LYS A O 1
ATOM 592 N N . ILE A 1 77 ? -13.914 10.109 -7.953 1 96.38 77 ILE A N 1
ATOM 593 C CA . ILE A 1 77 ? -13.164 8.945 -7.496 1 96.38 77 ILE A CA 1
ATOM 594 C C . ILE A 1 77 ? -12.93 9.039 -5.988 1 96.38 77 ILE A C 1
ATOM 596 O O . ILE A 1 77 ? -12.375 10.023 -5.504 1 96.38 77 ILE A O 1
ATOM 600 N N . LEU A 1 78 ? -13.406 8.055 -5.293 1 96.5 78 LEU A N 1
ATOM 601 C CA . LEU A 1 78 ? -13.094 7.969 -3.869 1 96.5 78 LEU A CA 1
ATOM 602 C C . LEU A 1 78 ? -11.688 7.426 -3.654 1 96.5 78 LEU A C 1
ATOM 604 O O . LEU A 1 78 ? -10.844 8.102 -3.057 1 96.5 78 LEU A O 1
ATOM 608 N N . PHE A 1 79 ? -11.398 6.246 -4.266 1 98 79 PHE A N 1
ATOM 609 C CA . PHE A 1 79 ? -10.055 5.688 -4.199 1 98 79 PHE A CA 1
ATOM 610 C C . PHE A 1 79 ? -9.836 4.676 -5.316 1 98 79 PHE A C 1
ATOM 612 O O . PHE A 1 79 ? -10.789 4.227 -5.953 1 98 79 PHE A O 1
ATOM 619 N N . MET A 1 80 ? -8.617 4.406 -5.562 1 98.56 80 MET A N 1
ATOM 620 C CA . MET A 1 80 ? -8.141 3.336 -6.434 1 98.56 80 MET A CA 1
ATOM 621 C C . MET A 1 80 ? -7.066 2.506 -5.742 1 98.56 80 MET A C 1
ATOM 623 O O . MET A 1 80 ? -6.191 3.055 -5.07 1 98.56 80 MET A O 1
ATOM 627 N N . ALA A 1 81 ? -7.145 1.233 -5.91 1 98.62 81 ALA A N 1
ATOM 628 C CA . ALA A 1 81 ? -6.148 0.319 -5.359 1 98.62 81 ALA A CA 1
ATOM 629 C C . ALA A 1 81 ? -5.742 -0.735 -6.387 1 98.62 81 ALA A C 1
ATOM 631 O O . ALA A 1 81 ? -6.598 -1.33 -7.047 1 98.62 81 ALA A O 1
ATOM 632 N N . GLU A 1 82 ? -4.5 -0.882 -6.555 1 98.81 82 GLU A N 1
ATOM 633 C CA . GLU A 1 82 ? -3.932 -1.915 -7.418 1 98.81 82 GLU A CA 1
ATOM 634 C C . GLU A 1 82 ? -2.893 -2.746 -6.668 1 98.81 82 GLU A C 1
ATOM 636 O O . GLU A 1 82 ? -1.937 -2.201 -6.113 1 98.81 82 GLU A O 1
ATOM 641 N N . VAL A 1 83 ? -3.096 -4.02 -6.688 1 98.81 83 VAL A N 1
ATOM 642 C CA . VAL A 1 83 ? -2.193 -4.922 -5.98 1 98.81 83 VAL A CA 1
ATOM 643 C C . VAL A 1 83 ? -1.736 -6.035 -6.918 1 98.81 83 VAL A C 1
ATOM 645 O O . VAL A 1 83 ? -2.551 -6.633 -7.629 1 98.81 83 VAL A O 1
ATOM 648 N N . SER A 1 84 ? -0.498 -6.258 -7.02 1 98.88 84 SER A N 1
ATOM 649 C CA . SER A 1 84 ? 0.092 -7.449 -7.617 1 98.88 84 SER A CA 1
ATOM 650 C C . SER A 1 84 ? 0.815 -8.289 -6.57 1 98.88 84 SER A C 1
ATOM 652 O O . SER A 1 84 ? 1.835 -7.867 -6.023 1 98.88 84 SER A O 1
ATOM 654 N N . TYR A 1 85 ? 0.278 -9.422 -6.293 1 98.88 85 TYR A N 1
ATOM 655 C CA . TYR A 1 85 ? 0.848 -10.344 -5.316 1 98.88 85 TYR A CA 1
ATOM 656 C C . TYR A 1 85 ? 1.402 -11.594 -6 1 98.88 85 TYR A C 1
ATOM 658 O O . TYR A 1 85 ? 0.727 -12.203 -6.828 1 98.88 85 TYR A O 1
ATOM 666 N N . GLY A 1 86 ? 2.623 -11.875 -5.656 1 98.75 86 GLY A N 1
ATOM 667 C CA . GLY A 1 86 ? 3.291 -12.984 -6.32 1 98.75 86 GLY A CA 1
ATOM 668 C C . GLY A 1 86 ? 3.604 -14.133 -5.387 1 98.75 86 GLY A C 1
ATOM 669 O O . GLY A 1 86 ? 3.568 -13.977 -4.164 1 98.75 86 GLY A O 1
ATOM 670 N N . GLY A 1 87 ? 3.867 -15.266 -6.047 1 98.75 87 GLY A N 1
ATOM 671 C CA . GLY A 1 87 ? 4.336 -16.469 -5.371 1 98.75 87 GLY A CA 1
ATOM 672 C C . GLY A 1 87 ? 5.277 -17.297 -6.223 1 98.75 87 GLY A C 1
ATOM 673 O O . GLY A 1 87 ? 5.109 -17.391 -7.441 1 98.75 87 GLY A O 1
ATOM 674 N N . LEU A 1 88 ? 6.242 -17.797 -5.539 1 98.44 88 LEU A N 1
ATOM 675 C CA . LEU A 1 88 ? 7.086 -18.828 -6.121 1 98.44 88 LEU A CA 1
ATOM 676 C C . LEU A 1 88 ? 6.621 -20.219 -5.68 1 98.44 88 LEU A C 1
ATOM 678 O O . LEU A 1 88 ? 6.508 -20.484 -4.484 1 98.44 88 LEU A O 1
ATOM 682 N N . PHE A 1 89 ? 6.332 -21.062 -6.707 1 98.75 89 PHE A N 1
ATOM 683 C CA . PHE A 1 89 ? 5.758 -22.375 -6.426 1 98.75 89 PHE A CA 1
ATOM 684 C C . PHE A 1 89 ? 6.633 -23.484 -7 1 98.75 89 PHE A C 1
ATOM 686 O O . PHE A 1 89 ? 7.148 -23.359 -8.117 1 98.75 89 PHE A O 1
ATOM 693 N N . MET A 1 90 ? 6.777 -24.5 -6.246 1 98.5 90 MET A N 1
ATOM 694 C CA . MET A 1 90 ? 7.398 -25.719 -6.742 1 98.5 90 MET A CA 1
ATOM 695 C C . MET A 1 90 ? 6.34 -26.719 -7.207 1 98.5 90 MET A C 1
ATOM 697 O O . MET A 1 90 ? 5.402 -27.031 -6.465 1 98.5 90 MET A O 1
ATOM 701 N N . VAL A 1 91 ? 6.453 -27.125 -8.438 1 97.69 91 VAL A N 1
ATOM 702 C CA . VAL A 1 91 ? 5.559 -28.125 -9.023 1 97.69 91 VAL A CA 1
ATOM 703 C C . VAL A 1 91 ? 6.375 -29.266 -9.625 1 97.69 91 VAL A C 1
ATOM 705 O O . VAL A 1 91 ? 7.039 -29.094 -10.648 1 97.69 91 VAL A O 1
ATOM 708 N N . LYS A 1 92 ? 6.238 -30.406 -9.055 1 95.69 92 LYS A N 1
ATOM 709 C CA . LYS A 1 92 ? 7.016 -31.562 -9.5 1 95.69 92 LYS A CA 1
ATOM 710 C C . LYS A 1 92 ? 6.113 -32.781 -9.742 1 95.69 92 LYS A C 1
ATOM 712 O O . LYS A 1 92 ? 5.094 -32.938 -9.07 1 95.69 92 LYS A O 1
ATOM 717 N N . ASN A 1 93 ? 6.566 -33.531 -10.688 1 95.25 93 ASN A N 1
ATOM 718 C CA . ASN A 1 93 ? 5.902 -34.812 -10.977 1 95.25 93 ASN A CA 1
ATOM 719 C C . ASN A 1 93 ? 4.441 -34.594 -11.367 1 95.25 93 ASN A C 1
ATOM 721 O O . ASN A 1 93 ? 3.574 -35.406 -10.992 1 95.25 93 ASN A O 1
ATOM 725 N N . VAL A 1 94 ? 4.125 -33.469 -11.883 1 94.75 94 VAL A N 1
ATOM 726 C CA . VAL A 1 94 ? 2.805 -33.156 -12.43 1 94.75 94 VAL A CA 1
ATOM 727 C C . VAL A 1 94 ? 2.852 -33.25 -13.953 1 94.75 94 VAL A C 1
ATOM 729 O O . VAL A 1 94 ? 3.736 -32.656 -14.586 1 94.75 94 VAL A O 1
ATOM 732 N N . PRO A 1 95 ? 1.95 -34.062 -14.453 1 94.31 95 PRO A N 1
ATOM 733 C CA . PRO A 1 95 ? 1.917 -34.125 -15.914 1 94.31 95 PRO A CA 1
ATOM 734 C C . PRO A 1 95 ? 1.795 -32.719 -16.547 1 94.31 95 PRO A C 1
ATOM 736 O O . PRO A 1 95 ? 1.074 -31.875 -16.031 1 94.31 95 PRO A O 1
ATOM 739 N N . SER A 1 96 ? 2.488 -32.469 -17.609 1 93.12 96 SER A N 1
ATOM 740 C CA . SER A 1 96 ? 2.574 -31.188 -18.266 1 93.12 96 SER A CA 1
ATOM 741 C C . SER A 1 96 ? 1.19 -30.641 -18.609 1 93.12 96 SER A C 1
ATOM 743 O O . SER A 1 96 ? 0.961 -29.438 -18.578 1 93.12 96 SER A O 1
ATOM 745 N N . GLU A 1 97 ? 0.261 -31.547 -18.984 1 93.94 97 GLU A N 1
ATOM 746 C CA . GLU A 1 97 ? -1.08 -31.141 -19.406 1 93.94 97 GLU A CA 1
ATOM 747 C C . GLU A 1 97 ? -1.872 -30.562 -18.234 1 93.94 97 GLU A C 1
ATOM 749 O O . GLU A 1 97 ? -2.859 -29.859 -18.438 1 93.94 97 GLU A O 1
ATOM 754 N N . HIS A 1 98 ? -1.437 -30.812 -17 1 95.56 98 HIS A N 1
ATOM 755 C CA . HIS A 1 98 ? -2.166 -30.359 -15.812 1 95.56 98 HIS A CA 1
ATOM 756 C C . HIS A 1 98 ? -1.56 -29.094 -15.242 1 95.56 98 HIS A C 1
ATOM 758 O O . HIS A 1 98 ? -2.186 -28.422 -14.422 1 95.56 98 HIS A O 1
ATOM 764 N N . ILE A 1 99 ? -0.361 -28.734 -15.641 1 96.38 99 ILE A N 1
ATOM 765 C CA . ILE A 1 99 ? 0.4 -27.625 -15.07 1 96.38 99 ILE A CA 1
ATOM 766 C C . ILE A 1 99 ? -0.365 -26.312 -15.266 1 96.38 99 ILE A C 1
ATOM 768 O O . ILE A 1 99 ? -0.511 -25.531 -14.328 1 96.38 99 ILE A O 1
ATOM 772 N N . PRO A 1 100 ? -0.989 -26.094 -16.438 1 95.75 100 PRO A N 1
ATOM 773 C CA . PRO A 1 100 ? -1.733 -24.844 -16.625 1 95.75 100 PRO A CA 1
ATOM 774 C C . PRO A 1 100 ? -2.883 -24.688 -15.633 1 95.75 100 PRO A C 1
ATOM 776 O O . PRO A 1 100 ? -3.158 -23.578 -15.172 1 95.75 100 PRO A O 1
ATOM 779 N N . MET A 1 101 ? -3.5 -25.734 -15.359 1 96.31 101 MET A N 1
ATOM 780 C CA . MET A 1 101 ? -4.609 -25.688 -14.414 1 96.31 101 MET A CA 1
ATOM 781 C C . MET A 1 101 ? -4.109 -25.359 -13.008 1 96.31 101 MET A C 1
ATOM 783 O O . MET A 1 101 ? -4.746 -24.594 -12.273 1 96.31 101 MET A O 1
ATOM 787 N N . VAL A 1 102 ? -2.963 -25.938 -12.641 1 98 102 VAL A N 1
ATOM 788 C CA . VAL A 1 102 ? -2.363 -25.656 -11.336 1 98 102 VAL A CA 1
ATOM 789 C C . VAL A 1 102 ? -2.012 -24.172 -11.227 1 98 102 VAL A C 1
ATOM 791 O O . VAL A 1 102 ? -2.367 -23.516 -10.242 1 98 102 VAL A O 1
ATOM 794 N N . LEU A 1 103 ? -1.386 -23.641 -12.25 1 98.25 103 LEU A N 1
ATOM 795 C CA . LEU A 1 103 ? -0.905 -22.266 -12.266 1 98.25 103 LEU A CA 1
ATOM 796 C C . LEU A 1 103 ? -2.068 -21.281 -12.383 1 98.25 103 LEU A C 1
ATOM 798 O O . LEU A 1 103 ? -1.999 -20.156 -11.867 1 98.25 103 LEU A O 1
ATOM 802 N N . GLY A 1 104 ? -3.148 -21.781 -13 1 97.81 104 GLY A N 1
ATOM 803 C CA . GLY A 1 104 ? -4.262 -20.891 -13.281 1 97.81 104 GLY A CA 1
ATOM 804 C C . GLY A 1 104 ? -5.379 -21 -12.258 1 97.81 104 GLY A C 1
ATOM 805 O O . GLY A 1 104 ? -6.262 -20.141 -12.203 1 97.81 104 GLY A O 1
ATOM 806 N N . ILE A 1 105 ? -5.352 -22.016 -11.461 1 98.25 105 ILE A N 1
ATOM 807 C CA . ILE A 1 105 ? -6.438 -22.219 -10.508 1 98.25 105 ILE A CA 1
ATOM 808 C C . ILE A 1 105 ? -5.879 -22.328 -9.094 1 98.25 105 ILE A C 1
ATOM 810 O O . ILE A 1 105 ? -6.129 -21.453 -8.258 1 98.25 105 ILE A O 1
ATOM 814 N N . ASP A 1 106 ? -4.992 -23.25 -8.812 1 98.56 106 ASP A N 1
ATOM 815 C CA . ASP A 1 106 ? -4.512 -23.516 -7.457 1 98.56 106 ASP A CA 1
ATOM 816 C C . ASP A 1 106 ? -3.668 -22.344 -6.934 1 98.56 106 ASP A C 1
ATOM 818 O O . ASP A 1 106 ? -3.85 -21.906 -5.801 1 98.56 106 ASP A O 1
ATOM 822 N N . CYS A 1 107 ? -2.725 -21.891 -7.746 1 98.81 107 CYS A N 1
ATOM 823 C CA . CYS A 1 107 ? -1.828 -20.812 -7.312 1 98.81 107 CYS A CA 1
ATOM 824 C C . CYS A 1 107 ? -2.602 -19.531 -7.035 1 98.81 107 CYS A C 1
ATOM 826 O O . CYS A 1 107 ? -2.469 -18.953 -5.961 1 98.81 107 CYS A O 1
ATOM 828 N N . PRO A 1 108 ? -3.484 -19.125 -7.938 1 98.81 108 PRO A N 1
ATOM 829 C CA . PRO A 1 108 ? -4.27 -17.922 -7.625 1 98.81 108 PRO A CA 1
ATOM 830 C C . PRO A 1 108 ? -5.145 -18.094 -6.387 1 98.81 108 PRO A C 1
ATOM 832 O O . PRO A 1 108 ? -5.352 -17.141 -5.633 1 98.81 108 PRO A O 1
ATOM 835 N N . ASN A 1 109 ? -5.664 -19.312 -6.223 1 98.75 109 ASN A N 1
ATOM 836 C CA . ASN A 1 109 ? -6.457 -19.562 -5.023 1 98.75 109 ASN A CA 1
ATOM 837 C C . ASN A 1 109 ? -5.641 -19.344 -3.754 1 98.75 109 ASN A C 1
ATOM 839 O O . ASN A 1 109 ? -6.18 -18.922 -2.732 1 98.75 109 ASN A O 1
ATOM 843 N N . ILE A 1 110 ? -4.418 -19.609 -3.787 1 98.75 110 ILE A N 1
ATOM 844 C CA . ILE A 1 110 ? -3.518 -19.422 -2.652 1 98.75 110 ILE A CA 1
ATOM 845 C C . ILE A 1 110 ? -3.207 -17.938 -2.484 1 98.75 110 ILE A C 1
ATOM 847 O O . ILE A 1 110 ? -3.121 -17.438 -1.359 1 98.75 110 ILE A O 1
ATOM 851 N N . LEU A 1 111 ? -3.08 -17.203 -3.582 1 98.88 111 LEU A N 1
ATOM 852 C CA . LEU A 1 111 ? -2.656 -15.805 -3.58 1 98.88 111 LEU A CA 1
ATOM 853 C C . LEU A 1 111 ? -3.814 -14.891 -3.203 1 98.88 111 LEU A C 1
ATOM 855 O O . LEU A 1 111 ? -3.604 -13.836 -2.592 1 98.88 111 LEU A O 1
ATOM 859 N N . PHE A 1 112 ? -5.023 -15.281 -3.438 1 98.81 112 PHE A N 1
ATOM 860 C CA . PHE A 1 112 ? -6.184 -14.398 -3.393 1 98.81 112 PHE A CA 1
ATOM 861 C C . PHE A 1 112 ? -6.402 -13.859 -1.983 1 98.81 112 PHE A C 1
ATOM 863 O O . PHE A 1 112 ? -6.656 -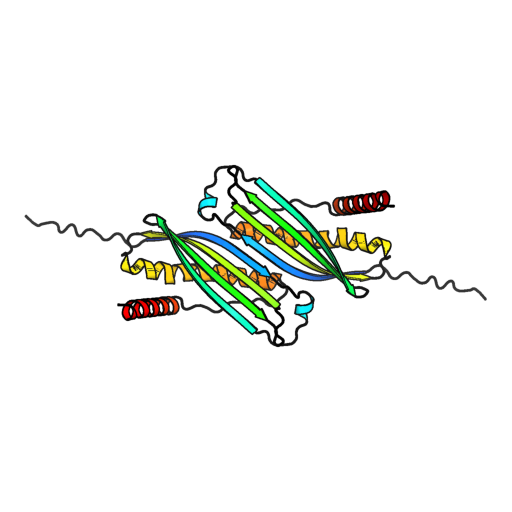12.672 -1.8 1 98.81 112 PHE A O 1
ATOM 870 N N . PRO A 1 113 ? -6.238 -14.633 -0.975 1 98.62 113 PRO A N 1
ATOM 871 C CA . PRO A 1 113 ? -6.43 -14.109 0.381 1 98.62 113 PRO A CA 1
ATOM 872 C C . PRO A 1 113 ? -5.449 -12.992 0.726 1 98.62 113 PRO A C 1
ATOM 874 O O . PRO A 1 113 ? -5.801 -12.062 1.457 1 98.62 113 PRO A O 1
ATOM 877 N N . TYR A 1 114 ? -4.289 -13.125 0.212 1 98.56 114 TYR A N 1
ATOM 878 C CA . TYR A 1 114 ? -3.287 -12.102 0.476 1 98.56 114 TYR A CA 1
ATOM 879 C C . TYR A 1 114 ? -3.637 -10.797 -0.238 1 98.56 114 TYR A C 1
ATOM 881 O O . TYR A 1 114 ? -3.551 -9.719 0.351 1 98.56 114 TYR A O 1
ATOM 889 N N . VAL A 1 115 ? -4.07 -10.891 -1.464 1 98.56 115 VAL A N 1
ATOM 890 C CA . VAL A 1 115 ? -4.512 -9.719 -2.215 1 98.56 115 VAL A CA 1
ATOM 891 C C . VAL A 1 115 ? -5.711 -9.078 -1.52 1 98.56 115 VAL A C 1
ATOM 893 O O . VAL A 1 115 ? -5.754 -7.859 -1.341 1 98.56 115 VAL A O 1
ATOM 896 N N . ARG A 1 116 ? -6.641 -9.914 -1.174 1 98.25 116 ARG A N 1
ATOM 897 C CA . ARG A 1 116 ? -7.836 -9.461 -0.476 1 98.25 116 ARG A CA 1
ATOM 898 C C . ARG A 1 116 ? -7.473 -8.703 0.796 1 98.25 116 ARG A C 1
ATOM 900 O O . ARG A 1 116 ? -8.016 -7.625 1.06 1 98.25 116 ARG A O 1
ATOM 907 N N . GLN A 1 117 ? -6.57 -9.234 1.51 1 97.81 117 GLN A N 1
ATOM 908 C CA . GLN A 1 117 ? -6.152 -8.617 2.762 1 97.81 117 GLN A CA 1
ATOM 909 C C . GLN A 1 117 ? -5.484 -7.266 2.512 1 97.81 117 GLN A C 1
ATOM 911 O O . GLN A 1 117 ? -5.766 -6.289 3.209 1 97.81 117 GLN A O 1
ATOM 916 N N . VAL A 1 118 ? -4.566 -7.234 1.567 1 98.38 118 VAL A N 1
ATOM 917 C CA . VAL A 1 118 ? -3.85 -6 1.261 1 98.38 118 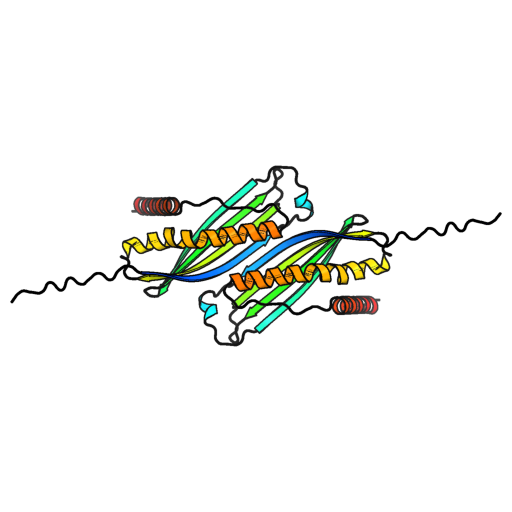VAL A CA 1
ATOM 918 C C . VAL A 1 118 ? -4.84 -4.914 0.848 1 98.38 118 VAL A C 1
ATOM 920 O O . VAL A 1 118 ? -4.789 -3.793 1.359 1 98.38 118 VAL A O 1
ATOM 923 N N . ILE A 1 119 ? -5.773 -5.23 -0.001 1 98.25 119 ILE A N 1
ATOM 924 C CA . ILE A 1 119 ? -6.758 -4.266 -0.482 1 98.25 119 ILE A CA 1
ATOM 925 C C . ILE A 1 119 ? -7.609 -3.773 0.685 1 98.25 119 ILE A C 1
ATOM 927 O O . ILE A 1 119 ? -7.805 -2.566 0.854 1 98.25 119 ILE A O 1
ATOM 931 N N . SER A 1 120 ? -8.109 -4.68 1.433 1 97.81 120 SER A N 1
ATOM 932 C CA . SER A 1 120 ? -8.938 -4.312 2.578 1 97.81 120 SER A CA 1
ATOM 933 C C . SER A 1 120 ? -8.188 -3.387 3.527 1 97.81 120 SER A C 1
ATOM 935 O O . SER A 1 120 ? -8.727 -2.359 3.951 1 97.81 120 SER A O 1
ATOM 937 N N . SER A 1 121 ? -6.945 -3.703 3.826 1 97.69 121 SER A N 1
ATOM 938 C CA . SER A 1 121 ? -6.133 -2.953 4.781 1 97.69 121 SER A CA 1
ATOM 939 C C . SER A 1 121 ? -5.852 -1.541 4.277 1 97.69 121 SER A C 1
ATOM 941 O O . SER A 1 121 ? -6 -0.57 5.023 1 97.69 121 SER A O 1
ATOM 943 N N . VAL A 1 122 ? -5.457 -1.388 3.027 1 98.25 122 VAL A N 1
ATOM 944 C CA . VAL A 1 122 ? -5.059 -0.083 2.512 1 98.25 122 VAL A CA 1
ATOM 945 C C . VAL A 1 122 ? -6.285 0.817 2.377 1 98.25 122 VAL A C 1
ATOM 947 O O . VAL A 1 122 ? -6.195 2.031 2.58 1 98.25 122 VAL A O 1
ATOM 950 N N . VAL A 1 123 ? -7.422 0.231 2.012 1 97.81 123 VAL A N 1
ATOM 951 C CA . VAL A 1 123 ? -8.656 1.002 1.909 1 97.81 123 VAL A CA 1
ATOM 952 C C . VAL A 1 123 ? -9.055 1.531 3.287 1 97.81 123 VAL A C 1
ATOM 954 O O . VAL A 1 123 ? -9.383 2.709 3.434 1 97.81 123 VAL A O 1
ATOM 957 N N . LEU A 1 124 ? -8.969 0.648 4.258 1 97.56 124 LEU A N 1
ATOM 958 C CA . LEU A 1 124 ? -9.25 1.067 5.629 1 97.56 124 LEU A CA 1
ATOM 959 C C . LEU A 1 124 ? -8.297 2.18 6.059 1 97.56 124 LEU A C 1
ATOM 961 O O . LEU A 1 124 ? -8.727 3.18 6.637 1 97.56 124 LEU A O 1
ATOM 965 N N . GLU A 1 125 ? -7.027 2.021 5.77 1 97.56 125 GLU A N 1
ATOM 966 C CA . GLU A 1 125 ? -6.023 3.029 6.098 1 97.56 125 GLU A CA 1
ATOM 967 C C . GLU A 1 125 ? -6.305 4.344 5.375 1 97.56 125 GLU A C 1
ATOM 969 O O . GLU A 1 125 ? -5.965 5.418 5.871 1 97.56 125 GLU A O 1
ATOM 974 N N . GLY A 1 126 ? -6.93 4.25 4.242 1 98.06 126 GLY A N 1
ATOM 975 C CA . GLY A 1 126 ? -7.297 5.418 3.457 1 98.06 126 GLY A CA 1
ATOM 976 C C . GLY A 1 126 ? -8.445 6.199 4.055 1 98.06 126 GLY A C 1
ATOM 977 O O . GLY A 1 126 ? -8.773 7.289 3.58 1 98.06 126 GLY A O 1
ATOM 978 N N . GLY A 1 127 ? -9.102 5.605 5.121 1 96.69 127 GLY A N 1
ATOM 979 C CA . GLY A 1 127 ? -10.18 6.309 5.797 1 96.69 127 GLY A CA 1
ATOM 980 C C . GLY A 1 127 ? -11.562 5.867 5.34 1 96.69 127 GLY A C 1
ATOM 981 O O . GLY A 1 127 ? -12.562 6.516 5.648 1 96.69 127 GLY A O 1
ATOM 982 N N . TYR A 1 128 ? -11.578 4.832 4.586 1 95.81 128 TYR A N 1
ATOM 983 C CA . TYR A 1 128 ? -12.844 4.328 4.062 1 95.81 128 TYR A CA 1
ATOM 984 C C . TYR A 1 128 ? -13.258 3.049 4.781 1 95.81 128 TYR A C 1
ATOM 986 O O . TYR A 1 128 ? -12.477 2.479 5.551 1 95.81 128 TYR A O 1
ATOM 994 N N . LYS A 1 129 ? -14.477 2.709 4.613 1 92.81 129 LYS A N 1
ATOM 995 C CA . LYS A 1 129 ? -14.914 1.411 5.117 1 92.81 129 LYS A CA 1
ATOM 996 C C . LYS A 1 129 ? -14.141 0.275 4.461 1 92.81 129 LYS A C 1
ATOM 998 O O . LYS A 1 129 ? -13.914 0.292 3.248 1 92.81 129 LYS A O 1
ATOM 1003 N N . PRO A 1 130 ? -13.789 -0.639 5.262 1 92.19 130 PRO A N 1
ATOM 1004 C CA . PRO A 1 130 ? -13.023 -1.751 4.691 1 92.19 130 PRO A CA 1
ATOM 1005 C C . PRO A 1 130 ? -13.758 -2.455 3.555 1 92.19 130 PRO A C 1
ATOM 1007 O O . PRO A 1 130 ? -14.984 -2.611 3.611 1 92.19 130 PRO A O 1
ATOM 1010 N N . MET A 1 131 ? -13.062 -2.762 2.537 1 93 131 MET A N 1
ATOM 1011 C CA . MET A 1 131 ? -13.578 -3.514 1.398 1 93 131 MET A CA 1
ATOM 1012 C C . MET A 1 131 ? -13.062 -4.949 1.411 1 93 131 MET A C 1
ATOM 1014 O O . MET A 1 131 ? -11.852 -5.172 1.408 1 93 131 MET A O 1
ATOM 1018 N N . VAL A 1 132 ? -14 -5.898 1.452 1 95.44 132 VAL A N 1
ATOM 1019 C CA . VAL A 1 132 ? -13.617 -7.305 1.384 1 95.44 132 VAL A CA 1
ATOM 1020 C C . VAL A 1 132 ? -14.055 -7.895 0.044 1 95.44 132 VAL A C 1
ATOM 1022 O O . VAL A 1 132 ? -15.25 -7.977 -0.245 1 95.44 132 VAL A O 1
ATOM 1025 N N . LEU A 1 133 ? -13.109 -8.25 -0.736 1 97.06 133 LEU A N 1
ATOM 1026 C CA . LEU A 1 133 ? -13.414 -8.773 -2.062 1 97.06 133 LEU A CA 1
ATOM 1027 C C . LEU A 1 133 ? -14.148 -10.109 -1.963 1 97.06 133 LEU A C 1
ATOM 1029 O O . LEU A 1 133 ? -13.828 -10.938 -1.108 1 97.06 133 LEU A O 1
ATOM 1033 N N . ASP A 1 134 ? -15.062 -10.352 -2.789 1 96.5 134 ASP A N 1
ATOM 1034 C CA . ASP A 1 134 ? -15.797 -11.609 -2.846 1 96.5 134 ASP A CA 1
ATOM 1035 C C . ASP A 1 134 ? -14.898 -12.742 -3.332 1 96.5 134 ASP A C 1
ATOM 1037 O O . ASP A 1 134 ? -13.898 -12.508 -4.016 1 96.5 134 ASP A O 1
ATOM 1041 N N . PRO A 1 135 ? -15.25 -13.883 -2.969 1 96.75 135 PRO A N 1
ATOM 1042 C CA . PRO A 1 135 ? -14.5 -15.023 -3.494 1 96.75 135 PRO A CA 1
ATOM 1043 C C . PRO A 1 135 ? -14.531 -15.102 -5.02 1 96.75 135 PRO A C 1
ATOM 1045 O O . PRO A 1 135 ? -15.508 -14.672 -5.641 1 96.75 135 PRO A O 1
ATOM 1048 N N . ILE A 1 136 ? -13.5 -15.555 -5.543 1 97.06 136 ILE A N 1
ATOM 1049 C CA . ILE A 1 136 ? -13.367 -15.727 -6.984 1 97.06 136 ILE A CA 1
ATOM 1050 C C . ILE A 1 136 ? -13.359 -17.219 -7.328 1 97.06 136 ILE A C 1
ATOM 1052 O O . ILE A 1 136 ? -12.695 -18 -6.664 1 97.06 136 ILE A O 1
ATOM 1056 N N . ASN A 1 137 ? -14.102 -17.641 -8.336 1 97.88 137 ASN A N 1
ATOM 1057 C CA . ASN A 1 137 ? -14.031 -18.984 -8.891 1 97.88 137 ASN A CA 1
ATOM 1058 C C . ASN A 1 137 ? -12.977 -19.094 -9.984 1 97.88 137 ASN A C 1
ATOM 1060 O O . ASN A 1 137 ? -13.297 -19 -11.172 1 97.88 137 ASN A O 1
ATOM 1064 N N . PHE A 1 138 ? -11.805 -19.391 -9.586 1 98.31 138 PHE A N 1
ATOM 1065 C CA . PHE A 1 138 ? -10.68 -19.375 -10.516 1 98.31 138 PHE A CA 1
ATOM 1066 C C . PHE A 1 138 ? -10.805 -20.516 -11.523 1 98.31 138 PHE A C 1
ATOM 1068 O O . PHE A 1 138 ? -10.312 -20.406 -12.648 1 98.31 138 PHE A O 1
ATOM 1075 N N . ALA A 1 139 ? -11.445 -21.609 -11.172 1 97.94 139 ALA A N 1
ATOM 1076 C CA . ALA A 1 139 ? -11.68 -22.688 -12.109 1 97.94 139 ALA A CA 1
ATOM 1077 C C . ALA A 1 139 ? -12.531 -22.234 -13.289 1 97.94 139 ALA A C 1
ATOM 1079 O O . ALA A 1 139 ? -12.211 -22.5 -14.445 1 97.94 139 ALA A O 1
ATOM 1080 N N . ALA A 1 140 ? -13.562 -21.531 -12.922 1 97.38 140 ALA A N 1
ATOM 1081 C CA . ALA A 1 140 ? -14.445 -21.016 -13.961 1 97.38 140 ALA A CA 1
ATOM 1082 C C . ALA A 1 140 ? -13.711 -20.031 -14.875 1 97.38 140 ALA A C 1
ATOM 1084 O O . ALA A 1 140 ? -13.859 -20.094 -16.094 1 97.38 140 ALA A O 1
ATOM 1085 N N . LEU A 1 141 ? -12.977 -19.125 -14.281 1 95.88 141 LEU A N 1
ATOM 1086 C CA . LEU A 1 141 ? -12.227 -18.141 -15.062 1 95.88 141 LEU A CA 1
ATOM 1087 C C . LEU A 1 141 ? -11.227 -18.844 -15.984 1 95.88 141 LEU A C 1
ATOM 1089 O O . LEU A 1 141 ? -11.094 -18.469 -17.156 1 95.88 141 LEU A O 1
ATOM 1093 N N . PHE A 1 142 ? -10.531 -19.859 -15.492 1 95.94 142 PHE A N 1
ATOM 1094 C CA . PHE A 1 142 ? -9.523 -20.594 -16.25 1 95.94 142 PHE A CA 1
ATOM 1095 C C . PHE A 1 142 ? -10.148 -21.281 -17.469 1 95.94 142 PHE A C 1
ATOM 1097 O O . PHE A 1 142 ? -9.648 -21.156 -18.578 1 95.94 142 PHE A O 1
ATOM 1104 N N . HIS A 1 143 ? -11.234 -21.938 -17.234 1 94.75 143 HIS A N 1
ATOM 1105 C CA . HIS A 1 143 ? -11.898 -22.672 -18.297 1 94.75 143 HIS A CA 1
ATOM 1106 C C . HIS A 1 143 ? -12.445 -21.719 -19.359 1 94.75 143 HIS A C 1
ATOM 1108 O O . HIS A 1 143 ? -12.383 -22.016 -20.562 1 94.75 143 HIS A O 1
ATOM 1114 N N . HIS A 1 144 ? -12.977 -20.609 -18.938 1 92.81 144 HIS A N 1
ATOM 1115 C CA . HIS A 1 144 ? -13.469 -19.609 -19.875 1 92.81 144 HIS A CA 1
ATOM 1116 C C . HIS A 1 144 ? -12.344 -19.078 -20.766 1 92.81 144 HIS A C 1
ATOM 1118 O O . HIS A 1 144 ? -12.516 -18.938 -21.969 1 92.81 144 HIS A O 1
ATOM 1124 N N . ALA A 1 145 ? -11.219 -18.859 -20.156 1 89.31 145 ALA A N 1
ATOM 1125 C CA . ALA A 1 145 ? -10.062 -18.359 -20.906 1 89.31 145 ALA A CA 1
ATOM 1126 C C . ALA A 1 145 ? -9.57 -19.391 -21.906 1 89.31 145 ALA A C 1
ATOM 1128 O O . ALA A 1 145 ? -9.188 -19.047 -23.031 1 89.31 145 ALA A O 1
ATOM 1129 N N . GLN A 1 146 ? -9.578 -20.656 -21.484 1 88.94 146 GLN A N 1
ATOM 1130 C CA . GLN A 1 146 ? -9.141 -21.734 -22.375 1 88.94 146 GLN A CA 1
ATOM 1131 C C . GLN A 1 146 ? -10.07 -21.875 -23.578 1 88.94 146 GLN A C 1
ATOM 1133 O O . GLN A 1 146 ? -9.617 -22.125 -24.688 1 88.94 146 GLN A O 1
ATOM 1138 N N . GLN A 1 147 ? -11.312 -21.703 -23.297 1 89.25 147 GLN A N 1
ATOM 1139 C CA . GLN A 1 147 ? -12.305 -21.828 -24.375 1 89.25 147 GLN A CA 1
ATOM 1140 C C . GLN A 1 147 ? -12.164 -20.688 -25.375 1 89.25 147 GLN A C 1
ATOM 1142 O O . GLN A 1 147 ? -12.273 -20.891 -26.578 1 89.25 147 GLN A O 1
ATOM 1147 N N . GLN A 1 148 ? -11.93 -19.531 -24.891 1 85.38 148 GLN A N 1
ATOM 1148 C CA . GLN A 1 148 ? -11.758 -18.375 -25.766 1 85.38 148 GLN A CA 1
ATOM 1149 C C . GLN A 1 148 ? -10.492 -18.5 -26.609 1 85.38 148 GLN A C 1
ATOM 1151 O O . GLN A 1 148 ? -10.492 -18.141 -27.797 1 85.38 148 GLN A O 1
ATOM 1156 N N . LYS A 1 149 ? -9.477 -19.031 -26.047 1 82.12 149 LYS A N 1
ATOM 1157 C CA . LYS A 1 149 ? -8.227 -19.219 -26.766 1 82.12 149 LYS A CA 1
ATOM 1158 C C . LYS A 1 149 ? -8.375 -20.281 -27.859 1 82.12 149 LYS A C 1
ATOM 1160 O O . LYS A 1 149 ? -7.832 -20.141 -28.953 1 82.12 149 LYS A O 1
ATOM 1165 N N . ALA A 1 150 ? -9.062 -21.344 -27.516 1 79.06 150 ALA A N 1
ATOM 1166 C CA . ALA A 1 150 ? -9.289 -22.406 -28.484 1 79.06 150 ALA A CA 1
ATOM 1167 C C . ALA A 1 150 ? -10.172 -21.922 -29.625 1 79.06 150 ALA A C 1
ATOM 1169 O O . ALA A 1 150 ? -9.953 -22.281 -30.781 1 79.06 150 ALA A O 1
ATOM 1170 N N . ALA A 1 151 ? -11.102 -21.031 -29.266 1 77.69 151 ALA A N 1
ATOM 1171 C CA . ALA A 1 151 ? -11.992 -20.5 -30.297 1 77.69 151 ALA A CA 1
ATOM 1172 C C . ALA A 1 151 ? -11.25 -19.547 -31.234 1 77.69 151 ALA A C 1
ATOM 1174 O O . ALA A 1 151 ? -11.516 -19.531 -32.438 1 77.69 151 ALA A O 1
ATOM 1175 N N . GLN A 1 152 ? -10.398 -18.844 -30.625 1 71.31 152 GLN A N 1
ATOM 1176 C CA . GLN A 1 152 ? -9.641 -17.922 -31.453 1 71.31 152 GLN A CA 1
ATOM 1177 C C . GLN A 1 152 ? -8.617 -18.656 -32.312 1 71.31 152 GLN A C 1
ATOM 1179 O O . GLN A 1 152 ? -8.312 -18.219 -33.438 1 71.31 152 GLN A O 1
ATOM 1184 N N . GLN A 1 153 ? -8.117 -19.734 -31.812 1 64.5 153 GLN A N 1
ATOM 1185 C CA . GLN A 1 153 ? -7.172 -20.531 -32.594 1 64.5 153 GLN A CA 1
ATOM 1186 C C . GLN A 1 153 ? -7.895 -21.359 -33.656 1 64.5 153 GLN A C 1
ATOM 1188 O O . GLN A 1 153 ? -7.336 -21.656 -34.688 1 64.5 153 GLN A O 1
ATOM 1193 N N . GLY A 1 154 ? -9.062 -21.781 -33.344 1 60.62 154 GLY A N 1
ATOM 1194 C CA . GLY A 1 154 ? -9.82 -22.516 -34.344 1 60.62 154 GLY A CA 1
ATOM 1195 C C . GLY A 1 154 ? -10.305 -21.625 -35.469 1 60.62 154 GLY A C 1
ATOM 1196 O O . GLY A 1 154 ? -10.398 -22.078 -36.625 1 60.62 154 GLY A O 1
ATOM 1197 N N . GLU A 1 155 ? -10.742 -20.422 -35.25 1 58.34 155 GLU A N 1
ATOM 1198 C CA . GLU A 1 155 ? -11.148 -19.547 -36.312 1 58.34 155 GLU A CA 1
ATOM 1199 C C . GLU A 1 155 ? -9.961 -19.141 -37.188 1 58.34 155 GLU A C 1
ATOM 1201 O O . GLU A 1 155 ? -10.109 -18.828 -38.375 1 58.34 155 GLU A O 1
ATOM 1206 N N . LYS A 1 156 ? -8.961 -19.031 -36.562 1 53.12 156 LYS A N 1
ATOM 1207 C CA . LYS A 1 156 ? -7.832 -18.672 -37.406 1 53.12 156 LYS A CA 1
ATOM 1208 C C . LYS A 1 156 ? -7.273 -19.906 -38.125 1 53.12 156 LYS A C 1
ATOM 1210 O O . LYS A 1 156 ? -6.461 -19.781 -39.062 1 53.12 156 LYS A O 1
ATOM 1215 N N . ALA A 1 157 ? -7.625 -21.047 -37.812 1 47.78 157 ALA A N 1
ATOM 1216 C CA . ALA A 1 157 ? -7.188 -22.219 -38.562 1 47.78 157 ALA A CA 1
ATOM 1217 C C . ALA A 1 157 ? -8.133 -22.516 -39.719 1 47.78 157 ALA A C 1
ATOM 1219 O O . ALA A 1 157 ? -9.336 -22.266 -39.625 1 47.78 157 ALA A O 1
ATOM 1220 N N . MET B 1 1 ? -16.531 55.031 38.562 1 34.03 1 MET B N 1
ATOM 1221 C CA . MET B 1 1 ? -16.578 54.594 37.156 1 34.03 1 MET B CA 1
ATOM 1222 C C . MET B 1 1 ? -15.445 53.625 36.844 1 34.03 1 MET B C 1
ATOM 1224 O O . MET B 1 1 ? -14.367 54.031 36.406 1 34.03 1 MET B O 1
ATOM 1228 N N . SER B 1 2 ? -14.992 52.656 37.719 1 39.31 2 SER B N 1
ATOM 1229 C CA . SER B 1 2 ? -13.977 51.625 37.688 1 39.31 2 SER B CA 1
ATOM 1230 C C . SER B 1 2 ? -14.094 50.781 36.406 1 39.31 2 SER B C 1
ATOM 1232 O O . SER B 1 2 ? -15.148 50.188 36.125 1 39.31 2 SER B O 1
ATOM 1234 N N . GLU B 1 3 ? -13.664 51.25 35.188 1 38.62 3 GLU B N 1
ATOM 1235 C CA . GLU B 1 3 ? -13.5 50.562 33.906 1 38.62 3 GLU B CA 1
ATOM 1236 C C . GLU B 1 3 ? -12.977 49.156 34.094 1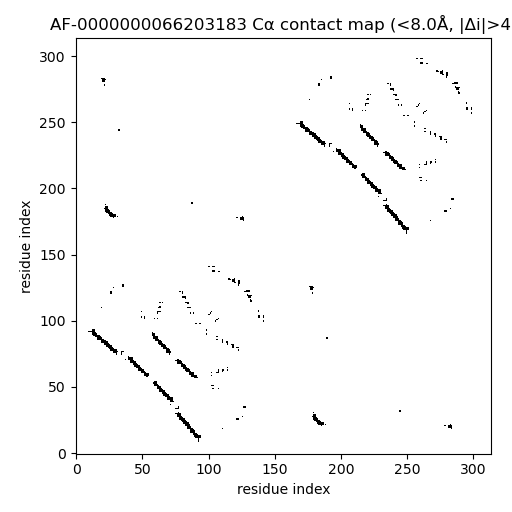 38.62 3 GLU B C 1
ATOM 1238 O O . GLU B 1 3 ? -11.867 48.969 34.625 1 38.62 3 GLU B O 1
ATOM 1243 N N . ASN B 1 4 ? -13.812 48.156 34.625 1 39.25 4 ASN B N 1
ATOM 1244 C CA . ASN B 1 4 ? -13.633 46.719 34.562 1 39.25 4 ASN B CA 1
ATOM 1245 C C . ASN B 1 4 ? -12.875 46.312 33.312 1 39.25 4 ASN B C 1
ATOM 1247 O O . ASN B 1 4 ? -13.375 46.469 32.188 1 39.25 4 ASN B O 1
ATOM 1251 N N . GLU B 1 5 ? -11.539 46.562 33.156 1 40.5 5 GLU B N 1
ATOM 1252 C CA . GLU B 1 5 ? -10.656 45.938 32.188 1 40.5 5 GLU B CA 1
ATOM 1253 C C . GLU B 1 5 ? -11.102 44.5 31.844 1 40.5 5 GLU B C 1
ATOM 1255 O O . GLU B 1 5 ? -10.914 43.594 32.656 1 40.5 5 GLU B O 1
ATOM 1260 N N . GLN B 1 6 ? -12.352 44.219 31.484 1 41.84 6 GLN B N 1
ATOM 1261 C CA . GLN B 1 6 ? -12.703 42.969 30.812 1 41.84 6 GLN B CA 1
ATOM 1262 C C . GLN B 1 6 ? -11.531 42.406 30.016 1 41.84 6 GLN B C 1
ATOM 1264 O O . GLN B 1 6 ? -11.25 42.875 28.906 1 41.84 6 GLN B O 1
ATOM 1269 N N . ALA B 1 7 ? -10.375 42.25 30.562 1 44.69 7 ALA B N 1
ATOM 1270 C CA . ALA B 1 7 ? -9.305 41.469 29.922 1 44.69 7 ALA B CA 1
ATOM 1271 C C . ALA B 1 7 ? -9.875 40.406 28.969 1 44.69 7 ALA B C 1
ATOM 1273 O O . ALA B 1 7 ? -10.727 39.625 29.359 1 44.69 7 ALA B O 1
ATOM 1274 N N . ALA B 1 8 ? -10.219 40.625 27.844 1 48.28 8 ALA B N 1
ATOM 1275 C CA . ALA B 1 8 ? -10.523 39.656 26.797 1 48.28 8 ALA B CA 1
ATOM 1276 C C . ALA B 1 8 ? -9.859 38.312 27.062 1 48.28 8 ALA B C 1
ATOM 1278 O O . ALA B 1 8 ? -8.633 38.219 27.031 1 48.28 8 ALA B O 1
ATOM 1279 N N . LYS B 1 9 ? -10.141 37.469 27.969 1 51.06 9 LYS B N 1
ATOM 1280 C CA . LYS B 1 9 ? -9.648 36.125 28.312 1 51.06 9 LYS B CA 1
ATOM 1281 C C . LYS B 1 9 ? -9.203 35.375 27.078 1 51.06 9 LYS B C 1
ATOM 1283 O O . LYS B 1 9 ? -10.031 35.031 26.219 1 51.06 9 LYS B O 1
ATOM 1288 N N . ALA B 1 10 ? -8.039 35.5 26.625 1 63.06 10 ALA B N 1
ATOM 1289 C CA . ALA B 1 10 ? -7.453 34.781 25.484 1 63.06 10 ALA B CA 1
ATOM 1290 C C . ALA B 1 10 ? -7.836 33.312 25.516 1 63.06 10 ALA B C 1
ATOM 1292 O O . ALA B 1 10 ? -7.68 32.656 26.547 1 63.06 10 ALA B O 1
ATOM 1293 N N . GLU B 1 11 ? -8.891 32.875 24.797 1 81.25 11 GLU B N 1
ATOM 1294 C CA . GLU B 1 11 ? -9.281 31.469 24.719 1 81.25 11 GLU B CA 1
ATOM 1295 C C . GLU B 1 11 ? -8.062 30.562 24.531 1 81.25 11 GLU B C 1
ATOM 1297 O O . GLU B 1 11 ? -7.086 30.969 23.875 1 81.25 11 GLU B O 1
ATOM 1302 N N . ALA B 1 12 ? -7.895 29.562 25.312 1 91.19 12 ALA B N 1
ATOM 1303 C CA . ALA B 1 12 ? -6.812 28.578 25.266 1 91.19 12 ALA B CA 1
ATOM 1304 C C . ALA B 1 12 ? -6.676 27.984 23.875 1 91.19 12 ALA B C 1
ATOM 1306 O O . ALA B 1 12 ? -7.68 27.703 23.203 1 91.19 12 ALA B O 1
ATOM 1307 N N . PRO B 1 13 ? -5.414 27.938 23.391 1 94.12 13 PRO B N 1
ATOM 1308 C CA . PRO B 1 13 ? -5.199 27.312 22.078 1 94.12 13 PRO B CA 1
ATOM 1309 C C . PRO B 1 13 ? -5.77 25.891 22.016 1 94.12 13 PRO B C 1
ATOM 1311 O O . PRO B 1 13 ? -5.723 25.156 23 1 94.12 13 PRO B O 1
ATOM 1314 N N . ILE B 1 14 ? -6.391 25.609 20.922 1 95.88 14 ILE B N 1
ATOM 1315 C CA . ILE B 1 14 ? -6.953 24.281 20.672 1 95.88 14 ILE B CA 1
ATOM 1316 C C . ILE B 1 14 ? -6.258 23.641 19.484 1 95.88 14 ILE B C 1
ATOM 1318 O O . ILE B 1 14 ? -6.109 24.266 18.438 1 95.88 14 ILE B O 1
ATOM 1322 N N . PHE B 1 15 ? -5.73 22.438 19.672 1 97.38 15 PHE B N 1
ATOM 1323 C CA . PHE B 1 15 ? -5.133 21.609 18.641 1 97.38 15 PHE B CA 1
ATOM 1324 C C . PHE B 1 15 ? -5.707 20.203 18.672 1 97.38 15 PHE B C 1
ATOM 1326 O O . PHE B 1 15 ? -5.516 19.469 19.656 1 97.38 15 PHE B O 1
ATOM 1333 N N . HIS B 1 16 ? -6.457 19.859 17.625 1 97.56 16 HIS B N 1
ATOM 1334 C CA . HIS B 1 16 ? -7.152 18.578 17.609 1 97.56 16 HIS B CA 1
ATOM 1335 C C . HIS B 1 16 ? -6.965 17.859 16.266 1 97.56 16 HIS B C 1
ATOM 1337 O O . HIS B 1 16 ? -7.035 18.5 15.211 1 97.56 16 HIS B O 1
ATOM 1343 N N . VAL B 1 17 ? -6.68 16.531 16.344 1 98.44 17 VAL B N 1
ATOM 1344 C CA . VAL B 1 17 ? -6.648 15.703 15.141 1 98.44 17 VAL B CA 1
ATOM 1345 C C . VAL B 1 17 ? -8.078 15.32 14.742 1 98.44 17 VAL B C 1
ATOM 1347 O O . VAL B 1 17 ? -8.773 14.625 15.484 1 98.44 17 VAL B O 1
ATOM 1350 N N . VAL B 1 18 ? -8.477 15.75 13.633 1 97.88 18 VAL B N 1
ATOM 1351 C CA . VAL B 1 18 ? -9.836 15.484 13.172 1 97.88 18 VAL B CA 1
ATOM 1352 C C . VAL B 1 18 ? -9.891 14.109 12.5 1 97.88 18 VAL B C 1
ATOM 1354 O O . VAL B 1 18 ? -10.781 13.312 12.781 1 97.88 18 VAL B O 1
ATOM 1357 N N . LYS B 1 19 ? -8.938 13.883 11.617 1 98 19 LYS B N 1
ATOM 1358 C CA . LYS B 1 19 ? -8.883 12.609 10.906 1 98 19 LYS B CA 1
ATOM 1359 C C . LYS B 1 19 ? -7.488 12.344 10.352 1 98 19 LYS B C 1
ATOM 1361 O O . LYS B 1 19 ? -6.793 13.273 9.938 1 98 19 LYS B O 1
ATOM 1366 N N . LEU B 1 20 ? -7.039 11.164 10.406 1 98.69 20 LEU B N 1
ATOM 1367 C CA . LEU B 1 20 ? -5.809 10.688 9.789 1 98.69 20 LEU B CA 1
ATOM 1368 C C . LEU B 1 20 ? -6.105 9.656 8.711 1 98.69 20 LEU B C 1
ATOM 1370 O O . LEU B 1 20 ? -6.992 8.812 8.875 1 98.69 20 LEU B O 1
ATOM 1374 N N . TYR B 1 21 ? -5.395 9.742 7.555 1 98.69 21 TYR B N 1
ATOM 1375 C CA . TYR B 1 21 ? -5.723 8.82 6.477 1 98.69 21 TYR B CA 1
ATOM 1376 C C . TYR B 1 21 ? -4.574 8.719 5.48 1 98.69 21 TYR B C 1
ATOM 1378 O O . TYR B 1 21 ? -3.812 9.672 5.301 1 98.69 21 TYR B O 1
ATOM 1386 N N . LEU B 1 22 ? -4.484 7.574 4.844 1 98.81 22 LEU B N 1
ATOM 1387 C CA . LEU B 1 22 ? -3.561 7.336 3.74 1 98.81 22 LEU B CA 1
ATOM 1388 C C . LEU B 1 22 ? -4.07 7.98 2.457 1 98.81 22 LEU B C 1
ATOM 1390 O O . LEU B 1 22 ? -5.195 7.719 2.029 1 98.81 22 LEU B O 1
ATOM 1394 N N . LYS B 1 23 ? -3.281 8.828 1.859 1 98.56 23 LYS B N 1
ATOM 1395 C CA . LYS B 1 23 ? -3.689 9.523 0.642 1 98.56 23 LYS B CA 1
ATOM 1396 C C . LYS B 1 23 ? -3.145 8.828 -0.599 1 98.56 23 LYS B C 1
ATOM 1398 O O . LYS B 1 23 ? -3.781 8.836 -1.655 1 98.56 23 LYS B O 1
ATOM 1403 N N . ASP B 1 24 ? -1.932 8.336 -0.507 1 98.75 24 ASP B N 1
ATOM 1404 C CA . ASP B 1 24 ? -1.22 7.691 -1.608 1 98.75 24 ASP B CA 1
ATOM 1405 C C . ASP B 1 24 ? -0.218 6.664 -1.091 1 98.75 24 ASP B C 1
ATOM 1407 O O . ASP B 1 24 ? 0.47 6.902 -0.097 1 98.75 24 ASP B O 1
ATOM 1411 N N . LEU B 1 25 ? -0.139 5.543 -1.714 1 98.88 25 LEU B N 1
ATOM 1412 C CA . LEU B 1 25 ? 0.83 4.5 -1.393 1 98.88 25 LEU B CA 1
ATOM 1413 C C . LEU B 1 25 ? 1.301 3.785 -2.656 1 98.88 25 LEU B C 1
ATOM 1415 O O . LEU B 1 25 ? 0.484 3.393 -3.492 1 98.88 25 LEU B O 1
ATOM 1419 N N . SER B 1 26 ? 2.545 3.738 -2.814 1 98.81 26 SER B N 1
ATOM 1420 C CA . SER B 1 26 ? 3.15 2.977 -3.904 1 98.81 26 SER B CA 1
ATOM 1421 C C . SER B 1 26 ? 4.277 2.086 -3.396 1 98.81 26 SER B C 1
ATOM 1423 O O . SER B 1 26 ? 5.164 2.547 -2.672 1 98.81 26 SER B O 1
ATOM 1425 N N . PHE B 1 27 ? 4.293 0.871 -3.678 1 98.88 27 PHE B N 1
ATOM 1426 C CA . PHE B 1 27 ? 5.371 -0.083 -3.445 1 98.88 27 PHE B CA 1
ATOM 1427 C C . PHE B 1 27 ? 5.688 -0.865 -4.715 1 98.88 27 PHE B C 1
ATOM 1429 O O . PHE B 1 27 ? 4.777 -1.33 -5.406 1 98.88 27 PHE B O 1
ATOM 1436 N N . GLU B 1 28 ? 6.906 -0.978 -4.988 1 98.75 28 GLU B N 1
ATOM 1437 C CA . GLU B 1 28 ? 7.348 -1.732 -6.156 1 98.75 28 GLU B CA 1
ATOM 1438 C C . GLU B 1 28 ? 8.602 -2.543 -5.852 1 98.75 28 GLU B C 1
ATOM 1440 O O . GLU B 1 28 ? 9.57 -2.012 -5.309 1 98.75 28 GLU B O 1
ATOM 1445 N N . SER B 1 29 ? 8.586 -3.752 -6.113 1 98 29 SER B N 1
ATOM 1446 C CA . SER B 1 29 ? 9.742 -4.637 -6.125 1 98 29 SER B CA 1
ATOM 1447 C C . SER B 1 29 ? 9.969 -5.23 -7.508 1 98 29 SER B C 1
ATOM 1449 O O . SER B 1 29 ? 9.695 -6.41 -7.738 1 98 29 SER B O 1
ATOM 1451 N N . PRO B 1 30 ? 10.555 -4.48 -8.344 1 97.19 30 PRO B N 1
ATOM 1452 C CA . PRO B 1 30 ? 10.586 -4.809 -9.766 1 97.19 30 PRO B CA 1
ATOM 1453 C C . PRO B 1 30 ? 11.406 -6.062 -10.062 1 97.19 30 PRO B C 1
ATOM 1455 O O . PRO B 1 30 ? 11.227 -6.691 -11.109 1 97.19 30 PRO B O 1
ATOM 1458 N N . ASN B 1 31 ? 12.289 -6.477 -9.211 1 95.94 31 ASN B N 1
ATOM 1459 C CA . ASN B 1 31 ? 13.188 -7.59 -9.492 1 95.94 31 ASN B CA 1
ATOM 1460 C C . ASN B 1 31 ? 12.875 -8.797 -8.617 1 95.94 31 ASN B C 1
ATOM 1462 O O . ASN B 1 31 ? 13.695 -9.711 -8.5 1 95.94 31 ASN B O 1
ATOM 1466 N N . ALA B 1 32 ? 11.812 -8.695 -7.906 1 95.62 32 ALA B N 1
ATOM 1467 C CA . ALA B 1 32 ? 11.391 -9.875 -7.156 1 95.62 32 ALA B CA 1
ATOM 1468 C C . ALA B 1 32 ? 10.938 -10.992 -8.094 1 95.62 32 ALA B C 1
ATOM 1470 O O . ALA B 1 32 ? 10.312 -10.727 -9.133 1 95.62 32 ALA B O 1
ATOM 1471 N N . PRO B 1 33 ? 11.219 -12.258 -7.93 1 95.69 33 PRO B N 1
ATOM 1472 C CA . PRO B 1 33 ? 11.82 -12.82 -6.719 1 95.69 33 PRO B CA 1
ATOM 1473 C C . PRO B 1 33 ? 13.344 -12.883 -6.785 1 95.69 33 PRO B C 1
ATOM 1475 O O . PRO B 1 33 ? 13.992 -13.289 -5.816 1 95.69 33 PRO B O 1
ATOM 1478 N N . GLU B 1 34 ? 13.938 -12.453 -7.859 1 93.25 34 GLU B N 1
ATOM 1479 C CA . GLU B 1 34 ? 15.383 -12.531 -8 1 93.25 34 GLU B CA 1
ATOM 1480 C C . GLU B 1 34 ? 16.094 -11.641 -6.977 1 93.25 34 GLU B C 1
ATOM 1482 O O . GLU B 1 34 ? 17.203 -11.938 -6.559 1 93.25 34 GLU B O 1
ATOM 1487 N N . SER B 1 35 ? 15.461 -10.641 -6.531 1 93.5 35 SER B N 1
ATOM 1488 C CA . SER B 1 35 ? 16.047 -9.656 -5.629 1 93.5 35 SER B CA 1
ATOM 1489 C C . SER B 1 35 ? 16.203 -10.227 -4.223 1 93.5 35 SER B C 1
ATOM 1491 O O . SER B 1 35 ? 16.891 -9.633 -3.383 1 93.5 35 SER B O 1
ATOM 1493 N N . PHE B 1 36 ? 15.609 -11.32 -3.916 1 92.56 36 PHE B N 1
ATOM 1494 C CA . PHE B 1 36 ? 15.688 -11.898 -2.58 1 92.56 36 PHE B CA 1
ATOM 1495 C C . PHE B 1 36 ? 17.047 -12.562 -2.354 1 92.56 36 PHE B C 1
ATOM 1497 O O . PHE B 1 36 ? 17.422 -12.836 -1.214 1 92.56 36 PHE B O 1
ATOM 1504 N N . SER B 1 37 ? 17.75 -12.906 -3.332 1 84.31 37 SER B N 1
ATOM 1505 C CA . SER B 1 37 ? 19.031 -13.602 -3.221 1 84.31 37 SER B CA 1
ATOM 1506 C C . SER B 1 37 ? 20.203 -12.617 -3.309 1 84.31 37 SER B C 1
ATOM 1508 O O . SER B 1 37 ? 21.344 -13.023 -3.535 1 84.31 37 SER B O 1
ATOM 1510 N N . VAL B 1 38 ? 20.031 -11.367 -3.123 1 72.12 38 VAL B N 1
ATOM 1511 C CA . VAL B 1 38 ? 21.109 -10.398 -3.289 1 72.12 38 VAL B CA 1
ATOM 1512 C C . VAL B 1 38 ? 22.031 -10.438 -2.07 1 72.12 38 VAL B C 1
ATOM 1514 O O . VAL B 1 38 ? 21.562 -10.469 -0.932 1 72.12 38 VAL B O 1
ATOM 1517 N N . GLU B 1 39 ? 23.266 -10.523 -2.34 1 69.88 39 GLU B N 1
ATOM 1518 C CA . GLU B 1 39 ? 24.297 -10.758 -1.334 1 69.88 39 GLU B CA 1
ATOM 1519 C C . GLU B 1 39 ? 24.922 -9.453 -0.864 1 69.88 39 GLU B C 1
ATOM 1521 O O . GLU B 1 39 ? 25.609 -9.414 0.158 1 69.88 39 GLU B O 1
ATOM 1526 N N . SER B 1 40 ? 24.672 -8.422 -1.573 1 76.81 40 SER B N 1
ATOM 1527 C CA . SER B 1 40 ? 25.375 -7.199 -1.194 1 76.81 40 SER B CA 1
ATOM 1528 C C . SER B 1 40 ? 24.516 -6.355 -0.247 1 76.81 40 SER B C 1
ATOM 1530 O O . SER B 1 40 ? 23.297 -6.488 -0.218 1 76.81 40 SER B O 1
ATOM 1532 N N . GLU B 1 41 ? 25.203 -5.645 0.536 1 85.88 41 GLU B N 1
ATOM 1533 C CA . GLU B 1 41 ? 24.516 -4.762 1.476 1 85.88 41 GLU B CA 1
ATOM 1534 C C . GLU B 1 41 ? 23.688 -3.709 0.742 1 85.88 41 GLU B C 1
ATOM 1536 O O . GLU B 1 41 ? 24.219 -2.949 -0.068 1 85.88 41 GLU B O 1
ATOM 1541 N N . PRO B 1 42 ? 22.484 -3.633 0.917 1 89.62 42 PRO B N 1
ATOM 1542 C CA . PRO B 1 42 ? 21.641 -2.674 0.2 1 89.62 42 PRO B CA 1
ATOM 1543 C C . PRO B 1 42 ? 21.875 -1.234 0.662 1 89.62 42 PRO B C 1
ATOM 1545 O O . PRO B 1 42 ? 22.344 -1.007 1.777 1 89.62 42 PRO B O 1
ATOM 1548 N N . LYS B 1 43 ? 21.672 -0.347 -0.235 1 93.25 43 LYS B N 1
ATOM 1549 C CA . LYS B 1 43 ? 21.703 1.087 0.038 1 93.25 43 LYS B CA 1
ATOM 1550 C C . LYS B 1 43 ? 20.297 1.687 -0.069 1 93.25 43 LYS B C 1
ATOM 1552 O O . LYS B 1 43 ? 19.562 1.402 -1.019 1 93.25 43 LYS B O 1
ATOM 1557 N N . ALA B 1 44 ? 20.016 2.512 0.905 1 94.81 44 ALA B N 1
ATOM 1558 C CA . ALA B 1 44 ? 18.703 3.129 0.933 1 94.81 44 ALA B CA 1
ATOM 1559 C C . ALA B 1 44 ? 18.781 4.629 0.653 1 94.81 44 ALA B C 1
ATOM 1561 O O . ALA B 1 44 ? 19.703 5.301 1.13 1 94.81 44 ALA B O 1
ATOM 1562 N N . GLU B 1 45 ? 17.922 5.098 -0.215 1 96.69 45 GLU B N 1
ATOM 1563 C CA . GLU B 1 45 ? 17.688 6.52 -0.427 1 96.69 45 GLU B CA 1
ATOM 1564 C C . GLU B 1 45 ? 16.344 6.945 0.169 1 96.69 45 GLU B C 1
ATOM 1566 O O . GLU B 1 45 ? 15.344 6.238 0.034 1 96.69 45 GLU B O 1
ATOM 1571 N N . PHE B 1 46 ? 16.406 8.125 0.814 1 96.5 46 PHE B N 1
ATOM 1572 C CA . PHE B 1 46 ? 15.234 8.586 1.542 1 96.5 46 PHE B CA 1
ATOM 1573 C C . PHE B 1 46 ? 14.938 10.047 1.223 1 96.5 46 PHE B C 1
ATOM 1575 O O . PHE B 1 46 ? 15.859 10.867 1.146 1 96.5 46 PHE B O 1
ATOM 1582 N N . ASN B 1 47 ? 13.695 10.312 0.908 1 97.62 47 ASN B N 1
ATOM 1583 C CA . ASN B 1 47 ? 13.227 11.68 0.723 1 97.62 47 ASN B CA 1
ATOM 1584 C C . ASN B 1 47 ? 11.938 11.938 1.497 1 97.62 47 ASN B C 1
ATOM 1586 O O . ASN B 1 47 ? 11.102 11.047 1.644 1 97.62 47 ASN B O 1
ATOM 1590 N N . LEU B 1 48 ? 11.781 13.141 1.944 1 96.94 48 LEU B N 1
ATOM 1591 C CA . LEU B 1 48 ? 10.625 13.555 2.734 1 96.94 48 LEU B CA 1
ATOM 1592 C C . LEU B 1 48 ? 10.117 14.922 2.289 1 96.94 48 LEU B C 1
ATOM 1594 O O . LEU B 1 48 ? 10.914 15.805 1.966 1 96.94 48 LEU B O 1
ATOM 1598 N N . ASP B 1 49 ? 8.852 15.062 2.326 1 96.88 49 ASP B N 1
ATOM 1599 C CA . ASP B 1 49 ? 8.211 16.344 2.014 1 96.88 49 ASP B CA 1
ATOM 1600 C C . ASP B 1 49 ? 6.941 16.531 2.84 1 96.88 49 ASP B C 1
ATOM 1602 O O . ASP B 1 49 ? 6.246 15.562 3.148 1 96.88 49 ASP B O 1
ATOM 1606 N N . THR B 1 50 ? 6.695 17.719 3.201 1 97.25 50 THR B N 1
ATOM 1607 C CA . THR B 1 50 ? 5.488 18.062 3.949 1 97.25 50 THR B CA 1
ATOM 1608 C C . THR B 1 50 ? 4.691 19.141 3.227 1 97.25 50 THR B C 1
ATOM 1610 O O . THR B 1 50 ? 5.27 20.094 2.699 1 97.25 50 THR B O 1
ATOM 1613 N N . LYS B 1 51 ? 3.418 18.969 3.191 1 97.31 51 LYS B N 1
ATOM 1614 C CA . LYS B 1 51 ? 2.52 19.953 2.59 1 97.31 51 LYS B CA 1
ATOM 1615 C C . LYS B 1 51 ? 1.381 20.312 3.541 1 97.31 51 LYS B C 1
ATOM 1617 O O . LYS B 1 51 ? 0.837 19.438 4.223 1 97.31 51 LYS B O 1
ATOM 1622 N N . ALA B 1 52 ? 1.106 21.547 3.572 1 97.75 52 ALA B N 1
ATOM 1623 C CA . ALA B 1 52 ? -0.003 22.031 4.391 1 97.75 52 ALA B CA 1
ATOM 1624 C C . ALA B 1 52 ? -0.962 22.891 3.562 1 97.75 52 ALA B C 1
ATOM 1626 O O . ALA B 1 52 ? -0.529 23.703 2.736 1 97.75 52 ALA B O 1
ATOM 1627 N N . THR B 1 53 ? -2.229 22.625 3.758 1 97.38 53 THR B N 1
ATOM 1628 C CA . THR B 1 53 ? -3.262 23.391 3.07 1 97.38 53 THR B CA 1
ATOM 1629 C C . THR B 1 53 ? -4.363 23.812 4.043 1 97.38 53 THR B C 1
ATOM 1631 O O . THR B 1 53 ? -4.883 22.984 4.793 1 97.38 53 THR B O 1
ATOM 1634 N N . GLN B 1 54 ? -4.691 25.062 3.984 1 97.62 54 GLN B N 1
ATOM 1635 C CA . GLN B 1 54 ? -5.801 25.531 4.809 1 97.62 54 GLN B CA 1
ATOM 1636 C C . GLN B 1 54 ? -7.145 25.156 4.184 1 97.62 54 GLN B C 1
ATOM 1638 O O . GLN B 1 54 ? -7.379 25.422 3 1 97.62 54 GLN B O 1
ATOM 1643 N N . LYS B 1 55 ? -7.98 24.531 4.945 1 96.81 55 LYS B N 1
ATOM 1644 C CA . LYS B 1 55 ? -9.289 24.109 4.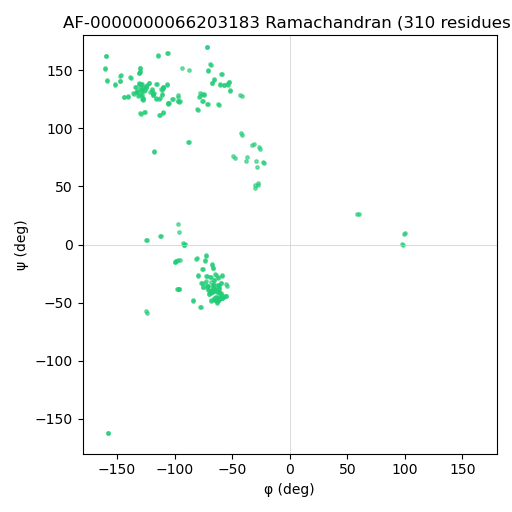449 1 96.81 55 LYS B CA 1
ATOM 1645 C C . LYS B 1 55 ? -10.367 25.125 4.812 1 96.81 55 LYS B C 1
ATOM 1647 O O . LYS B 1 55 ? -11.273 25.391 4.02 1 96.81 55 LYS B O 1
ATOM 1652 N N . ASP B 1 56 ? -10.336 25.719 5.949 1 95.94 56 ASP B N 1
ATOM 1653 C CA . ASP B 1 56 ? -11.18 26.812 6.422 1 95.94 56 ASP B CA 1
ATOM 1654 C C . ASP B 1 56 ? -10.5 27.562 7.559 1 95.94 56 ASP B C 1
ATOM 1656 O O . ASP B 1 56 ? -9.281 27.484 7.727 1 95.94 56 ASP B O 1
ATOM 1660 N N . ASP B 1 57 ? -11.133 28.328 8.359 1 94.88 57 ASP B N 1
ATOM 1661 C CA . ASP B 1 57 ? -10.523 29.234 9.32 1 94.88 57 ASP B CA 1
ATOM 1662 C C . ASP B 1 57 ? -9.773 28.469 10.406 1 94.88 57 ASP B C 1
ATOM 1664 O O . ASP B 1 57 ? -8.742 28.922 10.898 1 94.88 57 ASP B O 1
ATOM 1668 N N . ASP B 1 58 ? -10.297 27.25 10.688 1 96.25 58 ASP B N 1
ATOM 1669 C CA . ASP B 1 58 ? -9.734 26.547 11.836 1 96.25 58 ASP B CA 1
ATOM 1670 C C . ASP B 1 58 ? -9.227 25.172 11.438 1 96.25 58 ASP B C 1
ATOM 1672 O O . ASP B 1 58 ? -8.781 24.391 12.289 1 96.25 58 ASP B O 1
ATOM 1676 N N . HIS B 1 59 ? -9.305 24.875 10.117 1 97.94 59 HIS B N 1
ATOM 1677 C CA . HIS B 1 59 ? -8.938 23.516 9.711 1 97.94 59 HIS B CA 1
ATOM 1678 C C . HIS B 1 59 ? -7.844 23.547 8.648 1 97.94 59 HIS B C 1
ATOM 1680 O O . HIS B 1 59 ? -7.871 24.375 7.738 1 97.94 59 HIS B O 1
ATOM 1686 N N . TYR B 1 60 ? -6.871 22.641 8.891 1 98.56 60 TYR B N 1
ATOM 1687 C CA . TYR B 1 60 ? -5.746 22.484 7.977 1 98.56 60 TYR B CA 1
ATOM 1688 C C . TYR B 1 60 ? -5.543 21.016 7.625 1 98.56 60 TYR B C 1
ATOM 1690 O O . TYR B 1 60 ? -5.672 20.141 8.484 1 98.56 60 TYR B O 1
ATOM 1698 N N . GLU B 1 61 ? -5.27 20.812 6.355 1 98.75 61 GLU B N 1
ATOM 1699 C CA . GLU B 1 61 ? -4.754 19.5 5.98 1 98.75 61 GLU B CA 1
ATOM 1700 C C . GLU B 1 61 ? -3.232 19.5 5.875 1 98.75 61 GLU B C 1
ATOM 1702 O O . GLU B 1 61 ? -2.654 20.391 5.234 1 98.75 61 GLU B O 1
ATOM 1707 N N . VAL B 1 62 ? -2.605 18.609 6.539 1 98.81 62 VAL B N 1
ATOM 1708 C CA . VAL B 1 62 ? -1.165 18.406 6.438 1 98.81 62 VAL B CA 1
ATOM 1709 C C . VAL B 1 62 ? -0.883 17 5.902 1 98.81 62 VAL B C 1
ATOM 1711 O O . VAL B 1 62 ? -1.508 16.031 6.332 1 98.81 62 VAL B O 1
ATOM 1714 N N . SER B 1 63 ? -0.075 16.891 4.93 1 98.81 63 SER B N 1
ATOM 1715 C CA . SER B 1 63 ? 0.347 15.602 4.398 1 98.81 63 SER B CA 1
ATOM 1716 C C . SER B 1 63 ? 1.857 15.422 4.512 1 98.81 63 SER B C 1
ATOM 1718 O O . SER B 1 63 ? 2.617 16.359 4.285 1 98.81 63 SER B O 1
ATOM 1720 N N . LEU B 1 64 ? 2.236 14.344 4.953 1 98.81 64 LEU B N 1
ATOM 1721 C CA . LEU B 1 64 ? 3.635 13.938 5.008 1 98.81 64 LEU B CA 1
ATOM 1722 C C . LEU B 1 64 ? 3.938 12.891 3.936 1 98.81 64 LEU B C 1
ATOM 1724 O O . LEU B 1 64 ? 3.293 11.844 3.887 1 98.81 64 LEU B O 1
ATOM 1728 N N . GLU B 1 65 ? 4.867 13.203 3.09 1 98.75 65 GLU B N 1
ATOM 1729 C CA . GLU B 1 65 ? 5.242 12.312 1.995 1 98.75 65 GLU B CA 1
ATOM 1730 C C . GLU B 1 65 ? 6.656 11.766 2.188 1 98.75 65 GLU B C 1
ATOM 1732 O O . GLU B 1 65 ? 7.602 12.531 2.377 1 98.75 65 GLU B O 1
ATOM 1737 N N . VAL B 1 66 ? 6.77 10.492 2.148 1 98.56 66 VAL B N 1
ATOM 1738 C CA . VAL B 1 66 ? 8.07 9.844 2.305 1 98.56 66 VAL B CA 1
ATOM 1739 C C . VAL B 1 66 ? 8.32 8.898 1.127 1 98.56 66 VAL B C 1
ATOM 1741 O O . VAL B 1 66 ? 7.426 8.156 0.714 1 98.56 66 VAL B O 1
ATOM 1744 N N . ASN B 1 67 ? 9.461 9 0.581 1 98.62 67 ASN B N 1
ATOM 1745 C CA . ASN B 1 67 ? 9.914 8.117 -0.49 1 98.62 67 ASN B CA 1
ATOM 1746 C C . ASN B 1 67 ? 11.172 7.352 -0.097 1 98.62 67 ASN B C 1
ATOM 1748 O O . ASN B 1 67 ? 12.141 7.945 0.392 1 98.62 67 ASN B O 1
ATOM 1752 N N . VAL B 1 68 ? 11.164 6.109 -0.309 1 98.19 68 VAL B N 1
ATOM 1753 C CA . VAL B 1 68 ? 12.312 5.25 -0.02 1 98.19 68 VAL B CA 1
ATOM 1754 C C . VAL B 1 68 ? 12.648 4.402 -1.246 1 98.19 68 VAL B C 1
ATOM 1756 O O . VAL B 1 68 ? 11.75 3.84 -1.881 1 98.19 68 VAL B O 1
ATOM 1759 N N . LYS B 1 69 ? 13.836 4.398 -1.553 1 98 69 LYS B N 1
ATOM 1760 C CA . LYS B 1 69 ? 14.352 3.529 -2.605 1 98 69 LYS B CA 1
ATOM 1761 C C . LYS B 1 69 ? 15.547 2.713 -2.111 1 98 69 LYS B C 1
ATOM 1763 O O . LYS B 1 69 ? 16.5 3.271 -1.576 1 98 69 LYS B O 1
ATOM 1768 N N . VAL B 1 70 ? 15.492 1.448 -2.223 1 96.75 70 VAL B N 1
ATOM 1769 C CA . VAL B 1 70 ? 16.562 0.576 -1.768 1 96.75 70 VAL B CA 1
ATOM 1770 C C . VAL B 1 70 ? 17.125 -0.215 -2.949 1 96.75 70 VAL B C 1
ATOM 1772 O O . VAL B 1 70 ? 16.375 -0.851 -3.689 1 96.75 70 VAL B O 1
ATOM 1775 N N . ALA B 1 71 ? 18.391 -0.154 -3.068 1 95.5 71 ALA B N 1
ATOM 1776 C CA . ALA B 1 71 ? 19.078 -0.857 -4.148 1 95.5 71 ALA B CA 1
ATOM 1777 C C . ALA B 1 71 ? 20.25 -1.676 -3.609 1 95.5 71 ALA B C 1
ATOM 1779 O O . ALA B 1 71 ? 20.812 -1.346 -2.568 1 95.5 71 ALA B O 1
ATOM 1780 N N . SER B 1 72 ? 20.547 -2.736 -4.32 1 92.88 72 SER B N 1
ATOM 1781 C CA . SER B 1 72 ? 21.719 -3.537 -3.994 1 92.88 72 SER B CA 1
ATOM 1782 C C . SER B 1 72 ? 23 -2.811 -4.367 1 92.88 72 SER B C 1
ATOM 1784 O O . SER B 1 72 ? 22.969 -1.759 -5.008 1 92.88 72 SER B O 1
ATOM 1786 N N . GLY B 1 73 ? 24.094 -3.439 -3.883 1 88.31 73 GLY B N 1
ATOM 1787 C CA . GLY B 1 73 ? 25.406 -2.857 -4.164 1 88.31 73 GLY B CA 1
ATOM 1788 C C . GLY B 1 73 ? 25.688 -2.738 -5.648 1 88.31 73 GLY B C 1
ATOM 1789 O O . GLY B 1 73 ? 26.406 -1.828 -6.074 1 88.31 73 GLY B O 1
ATOM 1790 N N . ASP B 1 74 ? 25.078 -3.578 -6.484 1 88 74 ASP B N 1
ATOM 1791 C CA . ASP B 1 74 ? 25.312 -3.584 -7.926 1 88 74 ASP B CA 1
ATOM 1792 C C . ASP B 1 74 ? 24.297 -2.686 -8.641 1 88 74 ASP B C 1
ATOM 1794 O O . ASP B 1 74 ? 24.266 -2.643 -9.875 1 88 74 ASP B O 1
ATOM 1798 N N . GLY B 1 75 ? 23.406 -2.035 -7.871 1 89.69 75 GLY B N 1
ATOM 1799 C CA . GLY B 1 75 ? 22.531 -1.028 -8.43 1 89.69 75 GLY B CA 1
ATOM 1800 C C . GLY B 1 75 ? 21.141 -1.566 -8.758 1 89.69 75 GLY B C 1
ATOM 1801 O O . GLY B 1 75 ? 20.281 -0.829 -9.242 1 89.69 75 GLY B O 1
ATOM 1802 N N . LYS B 1 76 ? 20.953 -2.775 -8.508 1 92.62 76 LYS B N 1
ATOM 1803 C CA . LYS B 1 76 ? 19.625 -3.348 -8.75 1 92.62 76 LYS B CA 1
ATOM 1804 C C . LYS B 1 76 ? 18.625 -2.91 -7.68 1 92.62 76 LYS B C 1
ATOM 1806 O O . LYS B 1 76 ? 18.906 -3.012 -6.484 1 92.62 76 LYS B O 1
ATOM 1811 N N . ILE B 1 77 ? 17.562 -2.432 -8.188 1 96.31 77 ILE B N 1
ATOM 1812 C CA . ILE B 1 77 ? 16.547 -1.963 -7.246 1 96.31 77 ILE B CA 1
ATOM 1813 C C . ILE B 1 77 ? 15.898 -3.156 -6.551 1 96.31 77 ILE B C 1
ATOM 1815 O O . ILE B 1 77 ? 15.375 -4.055 -7.211 1 96.31 77 ILE B O 1
ATOM 1819 N N . LEU B 1 78 ? 16 -3.17 -5.262 1 96.44 78 LEU B N 1
ATOM 1820 C CA . LEU B 1 78 ? 15.273 -4.172 -4.492 1 96.44 78 LEU B CA 1
ATOM 1821 C C . LEU B 1 78 ? 13.797 -3.797 -4.371 1 96.44 78 LEU B C 1
ATOM 1823 O O . LEU B 1 78 ? 12.922 -4.551 -4.805 1 96.44 78 LEU B O 1
ATOM 1827 N N . PHE B 1 79 ? 13.523 -2.555 -3.879 1 98 79 PHE B N 1
ATOM 1828 C CA . PHE B 1 79 ? 12.148 -2.062 -3.811 1 98 79 PHE B CA 1
ATOM 1829 C C . PHE B 1 79 ? 12.125 -0.542 -3.715 1 98 79 PHE B C 1
ATOM 1831 O O . PHE B 1 79 ? 13.148 0.085 -3.439 1 98 79 PHE B O 1
ATOM 1838 N N . MET B 1 80 ? 11.008 -0.005 -4.012 1 98.56 80 MET B N 1
ATOM 1839 C CA . MET B 1 80 ? 10.664 1.398 -3.809 1 98.56 80 MET B CA 1
ATOM 1840 C C . MET B 1 80 ? 9.32 1.53 -3.102 1 98.56 80 MET B C 1
ATOM 1842 O O . MET B 1 80 ? 8.375 0.801 -3.412 1 98.56 80 MET B O 1
ATOM 1846 N N . ALA B 1 81 ? 9.25 2.432 -2.188 1 98.62 81 ALA B N 1
ATOM 1847 C CA . ALA B 1 81 ? 8.008 2.713 -1.467 1 98.62 81 ALA B CA 1
ATOM 1848 C C . ALA B 1 81 ? 7.777 4.215 -1.34 1 98.62 81 ALA B C 1
ATOM 1850 O O . ALA B 1 81 ? 8.695 4.965 -0.997 1 98.62 81 ALA B O 1
ATOM 1851 N N . GLU B 1 82 ? 6.637 4.625 -1.676 1 98.81 82 GLU B N 1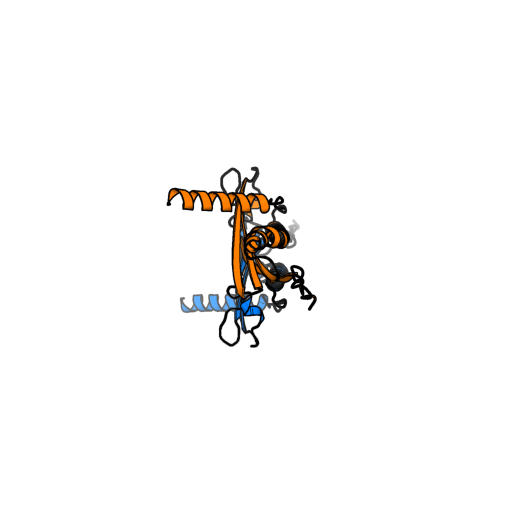
ATOM 1852 C CA . GLU B 1 82 ? 6.207 6.012 -1.521 1 98.81 82 GLU B CA 1
ATOM 1853 C C . GLU B 1 82 ? 4.883 6.098 -0.77 1 98.81 82 GLU B C 1
ATOM 1855 O O . GLU B 1 82 ? 3.895 5.477 -1.171 1 98.81 82 GLU B O 1
ATOM 1860 N N . VAL B 1 83 ? 4.887 6.852 0.27 1 98.81 83 VAL B N 1
ATOM 1861 C CA . VAL B 1 83 ? 3.693 6.992 1.098 1 98.81 83 VAL B CA 1
ATOM 1862 C C . VAL B 1 83 ? 3.373 8.469 1.299 1 98.81 83 VAL B C 1
ATOM 1864 O O . VAL B 1 83 ? 4.262 9.266 1.605 1 98.81 83 VAL B O 1
ATOM 1867 N N . SER B 1 84 ? 2.205 8.867 1.054 1 98.88 84 SER B N 1
ATOM 1868 C CA . SER B 1 84 ? 1.649 10.156 1.468 1 98.88 84 SER B CA 1
ATOM 1869 C C . SER B 1 84 ? 0.53 9.969 2.486 1 98.88 84 SER B C 1
ATOM 1871 O O . SER B 1 84 ? -0.534 9.438 2.158 1 98.88 84 SER B O 1
ATOM 1873 N N . TYR B 1 85 ? 0.79 10.375 3.684 1 98.88 85 TYR B N 1
ATOM 1874 C CA . TYR B 1 85 ? -0.175 10.266 4.773 1 98.88 85 TYR B CA 1
ATOM 1875 C C . TYR B 1 85 ? -0.683 11.641 5.188 1 98.88 85 TYR B C 1
ATOM 1877 O O . TYR B 1 85 ? 0.107 12.562 5.398 1 98.88 85 TYR B O 1
ATOM 1885 N N . GLY B 1 86 ? -1.981 11.727 5.242 1 98.75 86 GLY B N 1
ATOM 1886 C CA . GLY B 1 86 ? -2.582 13.023 5.531 1 98.75 86 GLY B CA 1
ATOM 1887 C C . GLY B 1 86 ? -3.324 13.055 6.852 1 98.75 86 GLY B C 1
ATOM 1888 O O . GLY B 1 86 ? -3.629 12 7.426 1 98.75 86 GLY B O 1
ATOM 1889 N N . GLY B 1 87 ? -3.541 14.289 7.273 1 98.75 87 GLY B N 1
ATOM 1890 C CA . GLY B 1 87 ? -4.359 14.578 8.445 1 98.75 87 GLY B CA 1
ATOM 1891 C C . GLY B 1 87 ? -5.117 15.883 8.336 1 98.75 87 GLY B C 1
ATOM 1892 O O . GLY B 1 87 ? -4.613 16.859 7.77 1 98.75 87 GLY B O 1
ATOM 1893 N N . LEU B 1 88 ? -6.297 15.812 8.805 1 98.44 88 LEU B N 1
ATOM 1894 C CA . LEU B 1 88 ? -7.074 17.031 9.039 1 98.44 88 LEU B CA 1
ATOM 1895 C C . LEU B 1 88 ? -6.977 17.469 10.492 1 98.44 88 LEU B C 1
ATOM 1897 O O . LEU B 1 88 ? -7.27 16.688 11.406 1 98.44 88 LEU B O 1
ATOM 1901 N N . PHE B 1 89 ? -6.523 18.734 10.656 1 98.75 89 PHE B N 1
ATOM 1902 C CA . PHE B 1 89 ? -6.258 19.234 12.008 1 98.75 89 PHE B CA 1
ATOM 1903 C C . PHE B 1 89 ? -7.074 20.484 12.281 1 98.75 89 PHE B C 1
ATOM 1905 O O . PHE B 1 89 ? -7.211 21.359 11.414 1 98.75 89 PHE B O 1
ATOM 1912 N N . MET B 1 90 ? -7.586 20.562 13.453 1 98.5 90 MET B N 1
ATOM 1913 C CA . MET B 1 90 ? -8.203 21.781 13.945 1 98.5 90 MET B CA 1
ATOM 1914 C C . MET B 1 90 ? -7.215 22.594 14.773 1 98.5 90 MET B C 1
ATOM 1916 O O . MET B 1 90 ? -6.602 22.062 15.703 1 98.5 90 MET B O 1
ATOM 1920 N N . VAL B 1 91 ? -7.016 23.812 14.359 1 97.69 91 VAL B N 1
ATOM 1921 C CA . VAL B 1 91 ? -6.145 24.734 15.078 1 97.69 91 VAL B CA 1
ATOM 1922 C C . VAL B 1 91 ? -6.906 26.031 15.391 1 97.69 91 VAL B C 1
ATOM 1924 O O . VAL B 1 91 ? -7.207 26.812 14.484 1 97.69 91 VAL B O 1
ATOM 1927 N N . LYS B 1 92 ? -7.117 26.266 16.641 1 95.62 92 LYS B N 1
ATOM 1928 C CA . LYS B 1 92 ? -7.891 27.438 17.047 1 95.62 92 LYS B CA 1
ATOM 1929 C C . LYS B 1 92 ? -7.148 28.234 18.125 1 95.62 92 LYS B C 1
ATOM 1931 O O . LYS B 1 92 ? -6.406 27.656 18.922 1 95.62 92 LYS B O 1
ATOM 1936 N N . ASN B 1 93 ? -7.414 29.516 18.062 1 95.19 93 ASN B N 1
ATOM 1937 C CA . ASN B 1 93 ? -6.887 30.422 19.078 1 95.19 93 ASN B CA 1
ATOM 1938 C C . ASN B 1 93 ? -5.363 30.375 19.141 1 95.19 93 ASN B C 1
ATOM 1940 O O . ASN B 1 93 ? -4.777 30.453 20.219 1 95.19 93 ASN B O 1
ATOM 1944 N N . VAL B 1 94 ? -4.746 30.031 18.062 1 94.69 94 VAL B N 1
ATOM 1945 C CA . VAL B 1 94 ? -3.293 30.078 17.922 1 94.69 94 VAL B CA 1
ATOM 1946 C C . VAL B 1 94 ? -2.891 31.312 17.109 1 94.69 94 VAL B C 1
ATOM 1948 O O . VAL B 1 94 ? -3.449 31.562 16.047 1 94.69 94 VAL B O 1
ATOM 1951 N N . PRO B 1 95 ? -2.012 32.062 17.75 1 94.31 95 PRO B N 1
ATOM 1952 C CA . PRO B 1 95 ? -1.546 33.25 16.984 1 94.31 95 PRO B CA 1
ATOM 1953 C C . PRO B 1 95 ? -1.038 32.844 15.594 1 94.31 95 PRO B C 1
ATOM 1955 O O . PRO B 1 95 ? -0.39 31.812 15.43 1 94.31 95 PRO B O 1
ATOM 1958 N N . SER B 1 96 ? -1.339 33.625 14.609 1 93.06 96 SER B N 1
ATOM 1959 C CA . SER B 1 96 ? -1.03 33.344 13.211 1 93.06 96 SER B CA 1
ATOM 1960 C C . SER B 1 96 ? 0.458 33.094 13.016 1 93.06 96 SER B C 1
ATOM 1962 O O . SER B 1 96 ? 0.843 32.281 12.156 1 93.06 96 SER B O 1
ATOM 1964 N N . GLU B 1 97 ? 1.312 33.781 13.781 1 93.88 97 GLU B N 1
ATOM 1965 C CA . GLU B 1 97 ? 2.76 33.656 13.641 1 93.88 97 GLU B CA 1
ATOM 1966 C C . GLU B 1 97 ? 3.24 32.281 14.07 1 93.88 97 GLU B C 1
ATOM 1968 O O . GLU B 1 97 ? 4.336 31.844 13.703 1 93.88 97 GLU B O 1
ATOM 1973 N N . HIS B 1 98 ? 2.418 31.531 14.828 1 95.5 98 HIS B N 1
ATOM 1974 C CA . HIS B 1 98 ? 2.818 30.219 15.352 1 95.5 98 HIS B CA 1
ATOM 1975 C C . HIS B 1 98 ? 2.264 29.094 14.5 1 95.5 98 HIS B C 1
ATOM 1977 O O . HIS B 1 98 ? 2.713 27.953 14.609 1 95.5 98 HIS B O 1
ATOM 1983 N N . ILE B 1 99 ? 1.315 29.344 13.641 1 96.31 99 ILE B N 1
ATOM 1984 C CA . ILE B 1 99 ? 0.593 28.344 12.875 1 96.31 99 ILE B CA 1
ATOM 1985 C C . ILE B 1 99 ? 1.566 27.578 11.977 1 96.31 99 ILE B C 1
ATOM 1987 O O . ILE B 1 99 ? 1.542 26.344 11.93 1 96.31 99 ILE B O 1
ATOM 1991 N N . PRO B 1 100 ? 2.533 28.266 11.344 1 95.75 100 PRO B N 1
ATOM 1992 C CA . PRO B 1 100 ? 3.477 27.547 10.492 1 95.75 100 PRO B CA 1
ATOM 1993 C C . PRO B 1 100 ? 4.289 26.516 11.266 1 95.75 100 PRO B C 1
ATOM 1995 O O . PRO B 1 100 ? 4.574 25.422 10.742 1 95.75 100 PRO B O 1
ATOM 1998 N N . MET B 1 101 ? 4.637 26.844 12.398 1 96.31 101 MET B N 1
ATOM 1999 C CA . MET B 1 101 ? 5.406 25.906 13.219 1 96.31 101 MET B CA 1
ATOM 2000 C C . MET B 1 101 ? 4.566 24.703 13.602 1 96.31 101 MET B C 1
ATOM 2002 O O . MET B 1 101 ? 5.062 23.578 13.602 1 96.31 101 MET B O 1
ATOM 2006 N N . VAL B 1 102 ? 3.285 24.922 13.906 1 98 102 VAL B N 1
ATOM 2007 C CA . VAL B 1 102 ? 2.375 23.844 14.242 1 98 102 VAL B CA 1
ATOM 2008 C C . VAL B 1 102 ? 2.23 22.891 13.055 1 98 102 VAL B C 1
ATOM 2010 O O . VAL B 1 102 ? 2.373 21.688 13.188 1 98 102 VAL B O 1
ATOM 2013 N N . LEU B 1 103 ? 2.02 23.453 11.883 1 98.25 103 LEU B N 1
ATOM 2014 C CA . LEU B 1 103 ? 1.775 22.688 10.656 1 98.25 103 LEU B CA 1
ATOM 2015 C C . LEU B 1 103 ? 3.053 22.016 10.18 1 98.25 103 LEU B C 1
ATOM 2017 O O . LEU B 1 103 ? 3 20.938 9.578 1 98.25 103 LEU B O 1
ATOM 2021 N N . GLY B 1 104 ? 4.184 22.641 10.547 1 97.88 104 GLY B N 1
ATOM 2022 C CA . GLY B 1 104 ? 5.449 22.141 10.031 1 97.88 104 GLY B CA 1
ATOM 2023 C C . GLY B 1 104 ? 6.184 21.25 11.016 1 97.88 104 GLY B C 1
ATOM 2024 O O . GLY B 1 104 ? 7.121 20.547 10.641 1 97.88 104 GLY B O 1
ATOM 2025 N N . ILE B 1 105 ? 5.77 21.266 12.234 1 98.25 105 ILE B N 1
ATOM 2026 C CA . ILE B 1 105 ? 6.484 20.5 13.25 1 98.25 105 ILE B CA 1
ATOM 2027 C C . ILE B 1 105 ? 5.516 19.547 13.945 1 98.25 105 ILE B C 1
ATOM 2029 O O . ILE B 1 105 ? 5.633 18.328 13.812 1 98.25 105 ILE B O 1
ATOM 2033 N N . ASP B 1 106 ? 4.453 20.016 14.562 1 98.5 106 ASP B N 1
ATOM 2034 C CA . ASP B 1 106 ? 3.557 19.203 15.383 1 98.5 106 ASP B CA 1
ATOM 2035 C C . ASP B 1 106 ? 2.777 18.203 14.523 1 98.5 106 ASP B C 1
ATOM 2037 O O . ASP B 1 106 ? 2.68 17.031 14.859 1 98.5 106 ASP B O 1
ATOM 2041 N N . CYS B 1 107 ? 2.207 18.688 13.43 1 98.81 107 CYS B N 1
ATOM 2042 C CA . CYS B 1 107 ? 1.392 17.844 12.57 1 98.81 107 CYS B CA 1
ATOM 2043 C C . CYS B 1 107 ? 2.229 16.719 11.961 1 98.81 107 CYS B C 1
ATOM 2045 O O . CYS B 1 107 ? 1.873 15.547 12.062 1 98.81 107 CYS B O 1
ATOM 2047 N N . PRO B 1 108 ? 3.387 17.031 11.398 1 98.75 108 PRO B N 1
ATOM 2048 C CA . PRO B 1 108 ? 4.211 15.938 10.875 1 98.75 108 PRO B CA 1
ATOM 2049 C C . PRO B 1 108 ? 4.641 14.953 11.961 1 98.75 108 PRO B C 1
ATOM 2051 O O . PRO B 1 108 ? 4.754 13.75 11.695 1 98.75 108 PRO B O 1
ATOM 2054 N N . ASN B 1 109 ? 4.902 15.5 13.148 1 98.75 109 ASN B N 1
ATOM 2055 C CA . ASN B 1 109 ? 5.258 14.609 14.25 1 98.75 109 ASN B CA 1
ATOM 2056 C C . ASN B 1 109 ? 4.141 13.609 14.547 1 98.75 109 ASN B C 1
ATOM 2058 O O . ASN B 1 109 ? 4.41 12.469 14.945 1 98.75 109 ASN B O 1
ATOM 2062 N N . ILE B 1 110 ? 2.955 13.977 14.375 1 98.75 110 ILE B N 1
ATOM 2063 C CA . ILE B 1 110 ? 1.8 13.109 14.586 1 98.75 110 ILE B CA 1
ATOM 2064 C C . ILE B 1 110 ? 1.677 12.117 13.438 1 98.75 110 ILE B C 1
ATOM 2066 O O . ILE B 1 110 ? 1.337 10.945 13.656 1 98.75 110 ILE B O 1
ATOM 2070 N N . LEU B 1 111 ? 1.994 12.531 12.219 1 98.88 111 LEU B N 1
ATOM 2071 C CA . LEU B 1 111 ? 1.8 11.734 11.008 1 98.88 111 LEU B CA 1
ATOM 2072 C C . LEU B 1 111 ? 2.916 10.703 10.852 1 98.88 111 LEU B C 1
ATOM 2074 O O . LEU B 1 111 ? 2.691 9.617 10.312 1 98.88 111 LEU B O 1
ATOM 2078 N N . PHE B 1 112 ? 4.078 10.961 11.383 1 98.81 112 PHE B N 1
ATOM 2079 C CA . PHE B 1 112 ? 5.293 10.211 11.07 1 98.81 112 PHE B CA 1
ATOM 2080 C C . PHE B 1 112 ? 5.156 8.758 11.5 1 98.81 112 PHE B C 1
ATOM 2082 O O . PHE B 1 112 ? 5.516 7.848 10.75 1 98.81 112 PHE B O 1
ATOM 2089 N N . PRO B 1 113 ? 4.586 8.469 12.617 1 98.69 113 PRO B N 1
ATOM 2090 C CA . PRO B 1 113 ? 4.441 7.07 13.023 1 98.69 113 PRO B CA 1
ATOM 2091 C C . PRO B 1 113 ? 3.578 6.262 12.055 1 98.69 113 PRO B C 1
ATOM 2093 O O . PRO B 1 113 ? 3.832 5.074 11.844 1 98.69 113 PRO B O 1
ATOM 2096 N N . TYR B 1 114 ? 2.611 6.902 11.523 1 98.56 114 TYR B N 1
ATOM 2097 C CA . TYR B 1 114 ? 1.74 6.219 10.578 1 98.56 114 TYR B CA 1
ATOM 2098 C C . TYR B 1 114 ? 2.475 5.922 9.273 1 98.56 114 TYR B C 1
ATOM 2100 O O . TYR B 1 114 ? 2.377 4.82 8.734 1 98.56 114 TYR B O 1
ATOM 2108 N N . VAL B 1 115 ? 3.242 6.863 8.797 1 98.56 115 VAL B N 1
ATOM 2109 C CA . VAL B 1 115 ? 4.055 6.668 7.602 1 98.56 115 VAL B CA 1
ATOM 2110 C C . VAL B 1 115 ? 5.074 5.555 7.848 1 98.56 115 VAL B C 1
ATOM 2112 O O . VAL B 1 115 ? 5.242 4.664 7.016 1 98.56 115 VAL B O 1
ATOM 2115 N N . ARG B 1 116 ? 5.727 5.66 8.969 1 98.25 116 ARG B N 1
ATOM 2116 C CA . ARG B 1 116 ? 6.711 4.66 9.359 1 98.25 116 ARG B CA 1
ATOM 2117 C C . ARG B 1 116 ? 6.102 3.262 9.367 1 98.25 116 ARG B C 1
ATOM 2119 O O . ARG B 1 116 ? 6.688 2.318 8.836 1 98.25 116 ARG B O 1
ATOM 2126 N N . GLN B 1 117 ? 4.945 3.178 9.906 1 97.81 117 GLN B N 1
ATOM 2127 C CA . GLN B 1 117 ? 4.266 1.889 10 1 97.81 117 GLN B CA 1
ATOM 2128 C C . GLN B 1 117 ? 3.914 1.355 8.617 1 97.81 117 GLN B C 1
ATOM 2130 O O . GLN B 1 117 ? 4.117 0.174 8.328 1 97.81 117 GLN B O 1
ATOM 2135 N N . VAL B 1 118 ? 3.338 2.199 7.793 1 98.38 118 VAL B N 1
ATOM 2136 C CA . VAL B 1 118 ? 2.936 1.79 6.449 1 98.38 118 VAL B CA 1
ATOM 2137 C C . VAL B 1 118 ? 4.156 1.297 5.672 1 98.38 118 VAL B C 1
ATOM 2139 O O . VAL B 1 118 ? 4.121 0.22 5.074 1 98.38 118 VAL B O 1
ATOM 2142 N N . ILE B 1 119 ? 5.254 2.016 5.723 1 98.25 119 ILE B N 1
ATOM 2143 C CA . ILE B 1 119 ? 6.465 1.651 5 1 98.25 119 ILE B CA 1
ATOM 2144 C C . ILE B 1 119 ? 6.996 0.317 5.52 1 98.25 119 ILE B C 1
ATOM 2146 O O . ILE B 1 119 ? 7.301 -0.584 4.734 1 98.25 119 ILE B O 1
ATOM 2150 N N . SER B 1 120 ? 7.105 0.217 6.789 1 97.81 120 SER B N 1
ATOM 2151 C CA . SER B 1 120 ? 7.594 -1.02 7.391 1 97.81 120 SER B CA 1
ATOM 2152 C C . SER B 1 120 ? 6.742 -2.213 6.977 1 97.81 120 SER B C 1
ATOM 2154 O O . SER B 1 120 ? 7.27 -3.252 6.574 1 97.81 120 SER B O 1
ATOM 2156 N N . SER B 1 121 ? 5.43 -2.066 7.004 1 97.62 121 SER B N 1
ATOM 2157 C CA . SER B 1 121 ? 4.492 -3.146 6.711 1 97.62 121 SER B CA 1
ATOM 2158 C C . SER B 1 121 ? 4.586 -3.582 5.254 1 97.62 121 SER B C 1
ATOM 2160 O O . SER B 1 121 ? 4.652 -4.777 4.961 1 97.62 121 SER B O 1
ATOM 2162 N N . VAL B 1 122 ? 4.613 -2.646 4.312 1 98.31 122 VAL B N 1
ATOM 2163 C CA . VAL B 1 122 ? 4.586 -2.992 2.896 1 98.31 122 VAL B CA 1
ATOM 2164 C C . VAL B 1 122 ? 5.918 -3.621 2.494 1 98.31 122 VAL B C 1
ATOM 2166 O O . VAL B 1 122 ? 5.961 -4.508 1.639 1 98.31 122 VAL B O 1
ATOM 2169 N N . VAL B 1 123 ? 7.016 -3.135 3.092 1 97.81 123 VAL B N 1
ATOM 2170 C CA . VAL B 1 123 ? 8.32 -3.713 2.809 1 97.81 123 VAL B CA 1
ATOM 2171 C C . VAL B 1 123 ? 8.359 -5.164 3.281 1 97.81 123 VAL B C 1
ATOM 2173 O O . VAL B 1 123 ? 8.805 -6.051 2.549 1 97.81 123 VAL B O 1
ATOM 2176 N N . LEU B 1 124 ? 7.859 -5.367 4.484 1 97.56 124 LEU B N 1
ATOM 2177 C CA . LEU B 1 124 ? 7.773 -6.73 5.004 1 97.56 124 LEU B CA 1
ATOM 2178 C C . LEU B 1 124 ? 6.918 -7.605 4.094 1 97.56 124 LEU B C 1
ATOM 2180 O O . LEU B 1 124 ? 7.301 -8.727 3.77 1 97.56 124 LEU B O 1
ATOM 2184 N N . GLU B 1 125 ? 5.785 -7.102 3.68 1 97.56 125 GLU B N 1
ATOM 2185 C CA . GLU B 1 125 ? 4.891 -7.828 2.781 1 97.56 125 GLU B CA 1
ATOM 2186 C C . GLU B 1 125 ? 5.566 -8.109 1.443 1 97.56 125 GLU B C 1
ATOM 2188 O O . GLU B 1 125 ? 5.262 -9.109 0.787 1 97.56 125 GLU B O 1
ATOM 2193 N N . GLY B 1 126 ? 6.477 -7.266 1.067 1 98.12 126 GLY B N 1
ATOM 2194 C CA . GLY B 1 126 ? 7.23 -7.426 -0.167 1 98.12 126 GLY B CA 1
ATOM 2195 C C . GLY B 1 126 ? 8.258 -8.547 -0.099 1 98.12 126 GLY B C 1
ATOM 2196 O O . GLY B 1 126 ? 8.859 -8.898 -1.111 1 98.12 126 GLY B O 1
ATOM 2197 N N . GLY B 1 127 ? 8.484 -9.094 1.151 1 96.62 127 GLY B N 1
ATOM 2198 C CA . GLY B 1 127 ? 9.406 -10.211 1.304 1 96.62 127 GLY B CA 1
ATOM 2199 C C . GLY B 1 127 ? 10.773 -9.789 1.805 1 96.62 127 GLY B C 1
ATOM 2200 O O . GLY B 1 127 ? 11.719 -10.57 1.767 1 96.62 127 GLY B O 1
ATOM 2201 N N . TYR B 1 128 ? 10.852 -8.57 2.207 1 95.81 128 TYR B N 1
ATOM 2202 C CA . TYR B 1 128 ? 12.125 -8.047 2.686 1 95.81 128 TYR B CA 1
ATOM 2203 C C . TYR B 1 128 ? 12.109 -7.879 4.199 1 95.81 128 TYR B C 1
ATOM 2205 O O . TYR B 1 128 ? 11.062 -8.008 4.836 1 95.81 128 TYR B O 1
ATOM 2213 N N . LYS B 1 129 ? 13.258 -7.715 4.742 1 92.69 129 LYS B N 1
ATOM 2214 C CA . LYS B 1 129 ? 13.328 -7.371 6.16 1 92.69 129 LYS B CA 1
ATOM 2215 C C . LYS B 1 129 ? 12.617 -6.047 6.438 1 92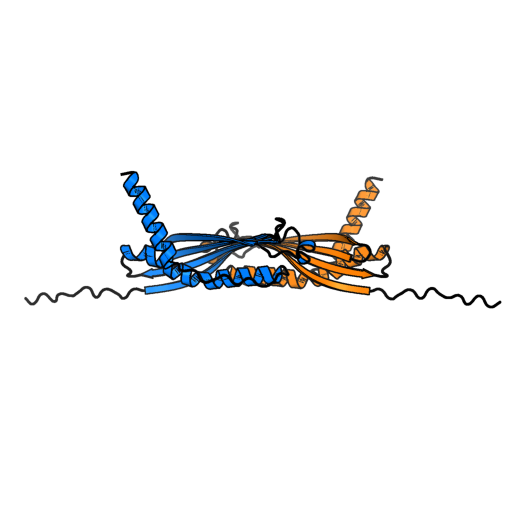.69 129 LYS B C 1
ATOM 2217 O O . LYS B 1 129 ? 12.766 -5.086 5.68 1 92.69 129 LYS B O 1
ATOM 2222 N N . PRO B 1 130 ? 11.914 -6.059 7.48 1 92.06 130 PRO B N 1
ATOM 2223 C CA . PRO B 1 130 ? 11.195 -4.82 7.797 1 92.06 130 PRO B CA 1
ATOM 2224 C C . PRO B 1 130 ? 12.125 -3.617 7.926 1 92.06 130 PRO B C 1
ATOM 2226 O O . PRO B 1 130 ? 13.234 -3.744 8.445 1 92.06 130 PRO B O 1
ATOM 2229 N N . MET B 1 131 ? 11.719 -2.535 7.387 1 92.94 131 MET B N 1
ATOM 2230 C CA . MET B 1 131 ? 12.438 -1.267 7.488 1 92.94 131 MET B CA 1
ATOM 2231 C C . MET B 1 131 ? 11.734 -0.321 8.461 1 92.94 131 MET B C 1
ATOM 2233 O O . MET B 1 131 ? 10.562 0.007 8.273 1 92.94 131 MET B O 1
ATOM 2237 N N . VAL B 1 132 ? 12.469 0.088 9.492 1 95.38 132 VAL B N 1
ATOM 2238 C CA . VAL B 1 132 ? 11.93 1.06 10.438 1 95.38 132 VAL B CA 1
ATOM 2239 C C . VAL B 1 132 ? 12.648 2.396 10.273 1 95.38 132 VAL B C 1
ATOM 2241 O O . VAL B 1 132 ? 13.852 2.498 10.523 1 95.38 132 VAL B O 1
ATOM 2244 N N . LEU B 1 133 ? 11.938 3.354 9.836 1 97.06 133 LEU B N 1
ATOM 2245 C CA . LEU B 1 133 ? 12.531 4.664 9.594 1 97.06 133 LEU B CA 1
ATOM 2246 C C . LEU B 1 133 ? 13 5.297 10.898 1 97.06 133 LEU B C 1
ATOM 2248 O O . LEU B 1 133 ? 12.328 5.188 11.922 1 97.06 133 LEU B O 1
ATOM 2252 N N . ASP B 1 134 ? 14.078 5.949 10.898 1 96.44 134 ASP B N 1
ATOM 2253 C CA . ASP B 1 134 ? 14.602 6.664 12.062 1 96.44 134 ASP B CA 1
ATOM 2254 C C . ASP B 1 134 ? 13.727 7.867 12.406 1 96.44 134 ASP B C 1
ATOM 2256 O O . ASP B 1 134 ? 13.023 8.398 11.539 1 96.44 134 ASP B O 1
ATOM 2260 N N . PRO B 1 135 ? 13.789 8.211 13.602 1 96.75 135 PRO B N 1
ATOM 2261 C CA . PRO B 1 135 ? 13.062 9.43 13.969 1 96.75 135 PRO B CA 1
ATOM 2262 C C . PRO B 1 135 ? 13.539 10.656 13.195 1 96.75 135 PRO B C 1
ATOM 2264 O O . PRO B 1 135 ? 14.711 10.742 12.812 1 96.75 135 PRO B O 1
ATOM 2267 N N . ILE B 1 136 ? 12.648 11.492 12.945 1 97 136 ILE B N 1
ATOM 2268 C CA . ILE B 1 136 ? 12.93 12.742 12.234 1 97 136 ILE B CA 1
ATOM 2269 C C . ILE B 1 136 ? 12.805 13.922 13.195 1 97 136 ILE B C 1
ATOM 2271 O O . ILE B 1 136 ? 11.859 13.984 13.992 1 97 136 ILE B O 1
ATOM 2275 N N . ASN B 1 137 ? 13.734 14.859 13.195 1 97.81 137 ASN B N 1
ATOM 2276 C CA . ASN B 1 137 ? 13.633 16.125 13.914 1 97.81 137 ASN B CA 1
ATOM 2277 C C . ASN B 1 137 ? 12.945 17.203 13.062 1 97.81 137 ASN B C 1
ATOM 2279 O O . ASN B 1 137 ? 13.617 18.031 12.445 1 97.81 137 ASN B O 1
ATOM 2283 N N . PHE B 1 138 ? 11.688 17.234 13.156 1 98.25 138 PHE B N 1
ATOM 2284 C CA . PHE B 1 138 ? 10.914 18.125 12.289 1 98.25 138 PHE B CA 1
ATOM 2285 C C . PHE B 1 138 ? 11.156 19.578 12.656 1 98.25 138 PHE B C 1
ATOM 2287 O O . PHE B 1 138 ? 11.047 20.469 11.805 1 98.25 138 PHE B O 1
ATOM 2294 N N . ALA B 1 139 ? 11.484 19.875 13.891 1 97.88 139 ALA B N 1
ATOM 2295 C CA . ALA B 1 139 ? 11.828 21.25 14.281 1 97.88 139 ALA B CA 1
ATOM 2296 C C . ALA B 1 139 ? 13.055 21.75 13.531 1 97.88 139 ALA B C 1
ATOM 2298 O O . ALA B 1 139 ? 13.047 22.859 13 1 97.88 139 ALA B O 1
ATOM 2299 N N . ALA B 1 140 ? 14.016 20.891 13.484 1 97.38 140 ALA B N 1
ATOM 2300 C CA . ALA B 1 140 ? 15.242 21.234 12.773 1 97.38 140 ALA B CA 1
ATOM 2301 C C . ALA B 1 140 ? 14.969 21.469 11.289 1 97.38 140 ALA B C 1
ATOM 2303 O O . ALA B 1 140 ? 15.461 22.438 10.695 1 97.38 140 ALA B O 1
ATOM 2304 N N . LEU B 1 141 ? 14.227 20.547 10.688 1 95.81 141 LEU B N 1
ATOM 2305 C CA . LEU B 1 141 ? 13.891 20.672 9.273 1 95.81 141 LEU B CA 1
ATOM 2306 C C . LEU B 1 141 ? 13.117 21.969 9 1 95.81 141 LEU B C 1
ATOM 2308 O O . LEU B 1 141 ? 13.391 22.656 8.023 1 95.81 141 LEU B O 1
ATOM 2312 N N . PHE B 1 142 ? 12.18 22.312 9.875 1 96 142 PHE B N 1
ATOM 2313 C CA . PHE B 1 142 ? 11.352 23.5 9.719 1 96 142 PHE B CA 1
ATOM 2314 C C . PHE B 1 142 ? 12.203 24.766 9.766 1 96 142 PHE B C 1
ATOM 2316 O O . PHE B 1 142 ? 12.078 25.641 8.898 1 96 142 PHE B O 1
ATOM 2323 N N . HIS B 1 143 ? 13.039 24.828 10.734 1 94.75 143 HIS B N 1
ATOM 2324 C CA . HIS B 1 143 ? 13.875 26.016 10.898 1 94.75 143 HIS B CA 1
ATOM 2325 C C . HIS B 1 143 ? 14.852 26.172 9.742 1 94.75 143 HIS B C 1
ATOM 2327 O O . HIS B 1 143 ? 15.117 27.281 9.289 1 94.75 143 HIS B O 1
ATOM 2333 N N . HIS B 1 144 ? 15.398 25.062 9.258 1 92.75 144 HIS B N 1
ATOM 2334 C CA . HIS B 1 144 ? 16.297 25.109 8.109 1 92.75 144 HIS B CA 1
ATOM 2335 C C . HIS B 1 144 ? 15.578 25.641 6.871 1 92.75 144 HIS B C 1
ATOM 2337 O O . HIS B 1 144 ? 16.125 26.469 6.141 1 92.75 144 HIS B O 1
ATOM 2343 N N . ALA B 1 145 ? 14.367 25.219 6.711 1 89.12 145 ALA B N 1
ATOM 2344 C CA . ALA B 1 145 ? 13.57 25.672 5.57 1 89.12 145 ALA B CA 1
ATOM 2345 C C . ALA B 1 145 ? 13.266 27.156 5.672 1 89.12 145 ALA B C 1
ATOM 2347 O O . ALA B 1 145 ? 13.289 27.875 4.668 1 89.12 145 ALA B O 1
ATOM 2348 N N . GLN B 1 146 ? 12.953 27.609 6.883 1 88.81 146 GLN B N 1
ATOM 2349 C CA . GLN B 1 146 ? 12.641 29.016 7.105 1 88.81 146 GLN B CA 1
ATOM 2350 C C . GLN B 1 146 ? 13.859 29.891 6.832 1 88.81 146 GLN B C 1
ATOM 2352 O O . GLN B 1 146 ? 13.727 30.984 6.277 1 88.81 146 GLN B O 1
ATOM 2357 N N . GLN B 1 147 ? 14.977 29.391 7.211 1 89.12 147 GLN B N 1
ATOM 2358 C CA . GLN B 1 147 ? 16.203 30.141 7.008 1 89.12 147 GLN B CA 1
ATOM 2359 C C . GLN B 1 147 ? 16.547 30.25 5.523 1 89.12 147 GLN B C 1
ATOM 2361 O O . GLN B 1 147 ? 16.984 31.312 5.059 1 89.12 147 GLN B O 1
ATOM 2366 N N . GLN B 1 148 ? 16.359 29.203 4.832 1 85.31 148 GLN B N 1
ATOM 2367 C CA . GLN B 1 148 ? 16.641 29.203 3.398 1 85.31 148 GLN B CA 1
ATOM 2368 C C . GLN B 1 148 ? 15.688 30.125 2.65 1 85.31 148 GLN B C 1
ATOM 2370 O O . GLN B 1 148 ? 16.094 30.828 1.726 1 85.31 148 GLN B O 1
ATOM 2375 N N . LYS B 1 149 ? 14.461 30.172 3.076 1 81.88 149 LYS B N 1
ATOM 2376 C CA . LYS B 1 149 ? 13.477 31.047 2.447 1 81.88 149 LYS B CA 1
ATOM 2377 C C . LYS B 1 149 ? 13.781 32.5 2.723 1 81.88 149 LYS B C 1
ATOM 2379 O O . LYS B 1 149 ? 13.625 33.344 1.843 1 81.88 149 LYS B O 1
ATOM 2384 N N . ALA B 1 150 ? 14.18 32.781 3.939 1 78.75 150 ALA B N 1
ATOM 2385 C CA . ALA B 1 150 ? 14.531 34.156 4.301 1 78.75 150 ALA B CA 1
ATOM 2386 C C . ALA B 1 150 ? 15.773 34.625 3.553 1 78.75 150 ALA B C 1
ATOM 2388 O O . ALA B 1 150 ? 15.867 35.781 3.133 1 78.75 150 ALA B O 1
ATOM 2389 N N . ALA B 1 151 ? 16.688 33.656 3.336 1 77.44 151 ALA B N 1
ATOM 2390 C CA . ALA B 1 151 ? 17.922 34 2.625 1 77.44 151 ALA B CA 1
ATOM 2391 C C . ALA B 1 151 ? 17.641 34.25 1.147 1 77.44 151 ALA B C 1
ATOM 2393 O O . ALA B 1 151 ? 18.266 35.125 0.54 1 77.44 151 ALA B O 1
ATOM 2394 N N . GLN B 1 152 ? 16.75 33.5 0.679 1 70.88 152 GLN B N 1
ATOM 2395 C CA . GLN B 1 152 ? 16.422 33.688 -0.731 1 70.88 152 GLN B CA 1
ATOM 2396 C C . GLN B 1 152 ? 15.617 34.969 -0.942 1 70.88 152 GLN B C 1
ATOM 2398 O O . GLN B 1 152 ? 15.734 35.625 -1.983 1 70.88 152 GLN B O 1
ATOM 2403 N N . GLN B 1 153 ? 14.828 35.281 0.024 1 64.38 153 GLN B N 1
ATOM 2404 C CA . GLN B 1 153 ? 14.055 36.531 -0.073 1 64.38 153 GLN B CA 1
ATOM 2405 C C . GLN B 1 153 ? 14.93 37.75 0.213 1 64.38 153 GLN B C 1
ATOM 2407 O O . GLN B 1 153 ? 14.688 38.844 -0.316 1 64.38 153 GLN B O 1
ATOM 2412 N N . GLY B 1 154 ? 15.875 37.594 1.066 1 60.53 154 GLY B N 1
ATOM 2413 C CA . GLY B 1 154 ? 16.781 38.688 1.311 1 60.53 154 GLY B CA 1
ATOM 2414 C C . GLY B 1 154 ? 17.719 38.969 0.145 1 60.53 154 GLY B C 1
ATOM 2415 O O . GLY B 1 154 ? 18.094 40.125 -0.103 1 60.53 154 GLY B O 1
ATOM 2416 N N . GLU B 1 155 ? 18.234 38 -0.537 1 58.06 155 GLU B N 1
ATOM 2417 C CA . GLU B 1 155 ? 19.078 38.25 -1.698 1 58.06 155 GLU B CA 1
ATOM 2418 C C . GLU B 1 155 ? 18.281 38.844 -2.848 1 58.06 155 GLU B C 1
ATOM 2420 O O . GLU B 1 155 ? 18.828 39.562 -3.693 1 58.06 155 GLU B O 1
ATOM 2425 N N . LYS B 1 156 ? 17.156 38.469 -2.883 1 52.56 156 LYS B N 1
ATOM 2426 C CA . LYS B 1 156 ? 16.406 39.062 -3.977 1 52.56 156 LYS B CA 1
ATOM 2427 C C . LYS B 1 156 ? 15.914 40.469 -3.59 1 52.56 156 LYS B C 1
ATOM 2429 O O . LYS B 1 156 ? 15.445 41.219 -4.441 1 52.56 156 LYS B O 1
ATOM 2434 N N . ALA B 1 157 ? 15.984 40.812 -2.443 1 47.53 157 ALA B N 1
ATOM 2435 C CA . ALA B 1 157 ? 15.617 42.188 -2.074 1 47.53 157 ALA B CA 1
ATOM 2436 C C . ALA B 1 157 ? 16.812 43.125 -2.195 1 47.53 157 ALA B C 1
ATOM 2438 O O . ALA B 1 157 ? 17.953 42.719 -1.983 1 47.53 157 ALA B O 1
#

InterPro domains:
  IPR003708 Bacterial protein export chaperone SecB [MF_00821] (1-150)
  IPR003708 Bacterial protein export chaperone SecB [PF02556] (10-148)
  IPR003708 Bacterial protein export chaperone SecB [PR01594] (17-34)
  IPR003708 Bacterial protein export chaperone SecB [PR01594] (78-98)
  IPR003708 Bacterial protein export chaperone SecB [PR01594] (102-124)
  IPR003708 Bacterial protein export chaperone SecB [PR01594] (128-146)
  IPR003708 Bacterial protein export chaperone SecB [PTHR36918] (1-155)
  IPR003708 Bacterial protein export chaperone SecB [TIGR00809] (12-149)
  IPR035958 SecB-like superfamily [G3DSA:3.10.420.10] (1-157)
  IPR035958 SecB-like superfamily [SSF54611] (3-145)

Foldseek 3Di:
DPPPCPVVPLPDKDKDWPDKDWDDKDKDQPDPPVLVPADADKDKDKDKDKDWDDPDDFKIKIKIKMKMWIAGPVGHTRMIMITIMMTIMGIPSDPPVCVLVCRQAVRCVVRVVVVQVVQQVVCVVSVDHGDGDDDDRSNVVSVVVVVVVVVVVVVVD/DPPPPPVVPLPDKDKDWPDKDWDDKDKDQPDPPVLVPADADKDKDKDKDKDWDDPDDFKIKIKIKMKMWIAGPVGHTRMIMITIMMTIMGIPSDDPVCVLVCRQAVRCVVRVVVVQVVQQVVCVVSVDHGDGDDDDRSNVVSVVVVVVVVVVVVVVD

Radius of gyration: 26.97 Å; Cα contacts (8 Å, |Δi|>4): 570; chains: 2; bounding box: 49×120×76 Å

Solvent-accessible surface area (backbone atoms only — not comparable to full-atom values): 17137 Å² total; per-residue (Å²): 132,82,76,76,76,71,66,79,74,75,64,73,65,42,80,44,83,72,46,68,27,39,37,32,37,38,38,39,22,86,37,60,74,68,47,74,73,64,82,53,68,65,46,77,45,79,47,76,49,75,48,77,43,79,74,53,96,41,33,34,37,38,34,41,33,40,36,39,39,32,22,34,69,89,63,48,53,43,36,36,40,36,38,31,35,32,32,36,32,36,50,36,69,59,61,75,89,51,48,60,53,42,61,48,25,56,48,45,62,65,46,44,60,55,49,38,48,51,54,18,51,53,38,35,46,40,62,44,76,66,49,77,71,73,90,76,64,40,61,59,54,44,52,52,52,53,51,52,51,51,49,54,52,51,70,72,95,135,82,77,74,76,73,67,78,73,77,64,72,65,42,80,44,82,73,45,69,28,41,3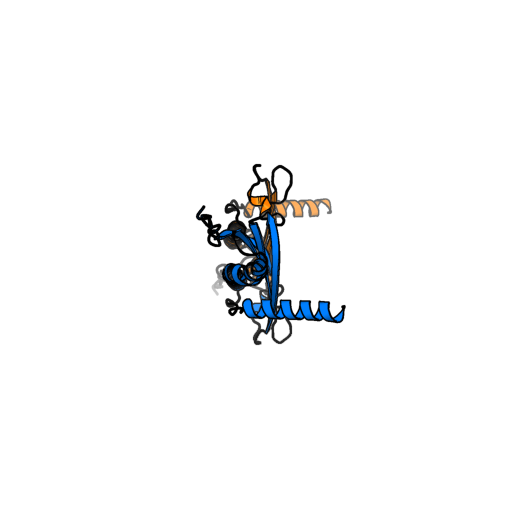7,34,38,36,37,38,22,86,38,60,76,67,47,74,71,62,84,49,70,65,46,75,46,80,47,76,49,76,47,75,42,78,75,53,94,41,33,32,37,36,33,41,33,41,37,39,39,31,22,34,69,88,63,48,54,43,35,36,40,36,39,30,34,33,31,37,32,36,50,36,68,60,61,74,88,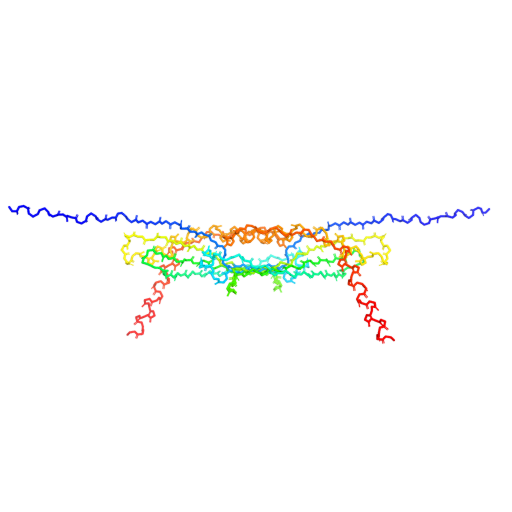52,46,60,54,42,61,48,26,55,49,44,62,66,45,45,62,57,48,38,48,52,53,19,51,54,37,34,47,38,65,42,77,66,48,77,71,73,88,76,64,39,61,60,54,42,52,52,51,52,50,51,51,51,50,55,52,51,69,71,94

Nearest PDB structures (foldseek):
  1ozb-assembly1_A  TM=9.619E-01  e=1.109E-14  Haemophilus influenzae
  1fx3-assembly1_D  TM=9.673E-01  e=5.563E-14  Haemophilus influenzae
  1qyn-assembly1_C  TM=9.732E-01  e=1.050E-12  Escherichia coli
  5jtp-assembly1_D  TM=9.298E-01  e=7.446E-12  Escherichia coli O157:H7
  5mtw-assembly1_C  TM=7.565E-01  e=5.621E-08  Mycobacterium tuberculosis H37Rv

pLDDT: mean 90.74, std 15.07, range [33.44, 98.88]

Secondary structure (DSSP, 8-state):
-------------EEEEEEEEEEEEEEE-TTTTGGGG--SPPEEEEEEEEEEEE-SSSEEEEEEEEEEEEE-TTS-EEEEEEEEEEEEEEEES--GGGHHHIIIIIHHHHHHHHHHHHHHHHHHHTTS----PPP--HHHHHHHHHHHHHHHHHHH-/-------------EEEEEEEEEEEEEEE-TTTTGGGG--SPPEEEEEEEEEEEE-SSSEEEEEEEEEEEEE-TTS-EEEEEEEEEEEEEEEES--GGGHHHIIIIIHHHHHHHHHHHHHHHHHHHTTS----PPP--HHHHHHHHHHHHHHHHHHH-

Organism: Magnetococcus marinus (strain ATCC BAA-1437 / JCM 17883 / MC-1) (NCBI:txid156889)